Protein AF-A0A9Q1GBZ9-F1 (afdb_monomer)

Nearest 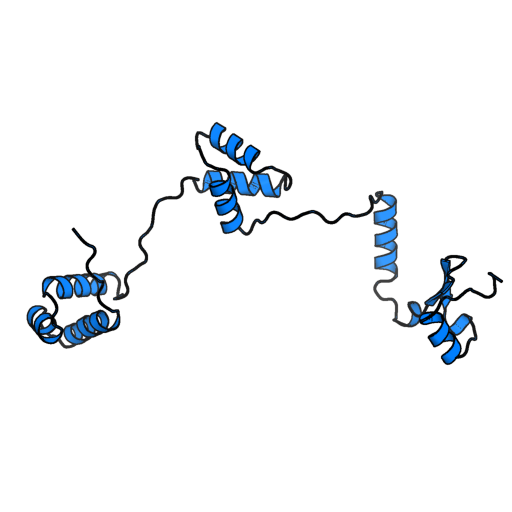PDB structures (foldseek):
  1mdm-assembly1_A  TM=8.521E-01  e=3.263E-05  Homo sapiens
  6pax-assembly1_A  TM=8.810E-01  e=7.385E-05  Homo sapiens
  1pdn-assembly1_C  TM=5.383E-01  e=3.175E-04  Drosophila melanogaster
  2lvs-assembly1_A  TM=3.995E-01  e=1.052E-02  Hyperthermus butylicus DSM 5456

Structure (mmCIF, N/CA/C/O backbone):
data_AF-A0A9Q1GBZ9-F1
#
_entry.id   AF-A0A9Q1GBZ9-F1
#
loop_
_atom_site.group_PDB
_atom_site.id
_atom_site.type_symbol
_atom_site.label_atom_id
_atom_site.label_alt_id
_atom_site.label_comp_id
_atom_site.label_asym_id
_atom_site.label_entity_id
_atom_site.label_seq_id
_atom_site.pdbx_PDB_ins_code
_atom_site.Cartn_x
_atom_site.Cartn_y
_atom_site.Cartn_z
_atom_site.occupancy
_atom_site.B_iso_or_equiv
_atom_site.auth_seq_id
_atom_site.auth_comp_id
_atom_site.auth_asym_id
_atom_site.auth_atom_id
_atom_site.pdbx_PDB_model_num
ATOM 1 N N . MET A 1 1 ? -7.073 9.232 38.156 1.00 48.62 1 MET A N 1
ATOM 2 C CA . MET A 1 1 ? -7.494 7.823 38.336 1.00 48.62 1 MET A CA 1
ATOM 3 C C . MET A 1 1 ? -6.568 6.919 37.535 1.00 48.62 1 MET A C 1
ATOM 5 O O . MET A 1 1 ? -6.477 7.090 36.325 1.00 48.62 1 MET A O 1
ATOM 9 N N . GLY A 1 2 ? -5.829 6.027 38.201 1.00 54.41 2 GLY A N 1
ATOM 10 C CA . GLY A 1 2 ? -4.914 5.088 37.541 1.00 54.41 2 GLY A CA 1
ATOM 11 C C . GLY A 1 2 ? -5.664 3.994 36.777 1.00 54.41 2 GLY A C 1
ATOM 12 O O . GLY A 1 2 ? -6.781 3.631 37.142 1.00 54.41 2 GLY A O 1
ATOM 13 N N . LYS A 1 3 ? -5.062 3.475 35.702 1.00 58.75 3 LYS A N 1
ATOM 14 C CA . LYS A 1 3 ? -5.609 2.330 34.960 1.00 58.75 3 LYS A CA 1
ATOM 15 C C . LYS A 1 3 ? -5.578 1.100 35.871 1.00 58.75 3 LYS A C 1
ATOM 17 O O . LYS A 1 3 ? -4.500 0.672 36.270 1.00 58.75 3 LYS A O 1
ATOM 22 N N . THR A 1 4 ? -6.736 0.532 36.194 1.00 74.12 4 THR A N 1
ATOM 23 C CA . THR A 1 4 ? -6.802 -0.774 36.857 1.00 74.12 4 THR A CA 1
ATOM 24 C C . THR A 1 4 ? -6.460 -1.876 35.858 1.00 74.12 4 THR A C 1
ATOM 26 O O . THR A 1 4 ? -6.801 -1.789 34.675 1.00 74.12 4 THR A O 1
ATOM 29 N N . LYS A 1 5 ? -5.753 -2.907 36.330 1.00 83.44 5 LYS A N 1
ATOM 30 C CA . LYS A 1 5 ? -5.414 -4.089 35.532 1.00 83.44 5 LYS A CA 1
ATOM 31 C C . LYS A 1 5 ? -6.703 -4.745 35.026 1.00 83.44 5 LYS A C 1
ATOM 33 O O . LYS A 1 5 ? -7.639 -4.944 35.796 1.00 83.44 5 LYS A O 1
ATOM 38 N N . GLU A 1 6 ? -6.758 -5.054 33.732 1.00 87.25 6 GLU A N 1
ATOM 39 C CA . GLU A 1 6 ? -7.895 -5.776 33.159 1.00 87.25 6 GLU A CA 1
ATOM 40 C C . GLU A 1 6 ? -7.915 -7.230 33.655 1.00 87.25 6 GLU A C 1
ATOM 42 O O . GLU A 1 6 ? -6.864 -7.848 33.839 1.00 87.25 6 GLU A O 1
ATOM 47 N N . LEU A 1 7 ? -9.115 -7.790 33.833 1.00 90.06 7 LEU A N 1
ATOM 48 C CA . LEU A 1 7 ? -9.277 -9.203 34.172 1.00 90.06 7 LEU A CA 1
ATOM 49 C C . LEU A 1 7 ? -8.805 -10.099 33.026 1.00 90.06 7 LEU A C 1
ATOM 51 O O . LEU A 1 7 ? -9.068 -9.827 31.844 1.00 90.06 7 LEU A O 1
ATOM 55 N N . SER A 1 8 ? -8.151 -11.206 33.385 1.00 91.38 8 SER A N 1
ATOM 56 C CA . SER A 1 8 ? -7.749 -12.218 32.412 1.00 91.38 8 SER A CA 1
ATOM 57 C C . SER A 1 8 ? -8.973 -12.785 31.687 1.00 91.38 8 SER A C 1
ATOM 59 O O . SER A 1 8 ? -10.119 -12.661 32.136 1.00 91.38 8 SER A O 1
ATOM 61 N N . LYS A 1 9 ? -8.747 -13.355 30.502 1.00 92.25 9 LYS A N 1
ATOM 62 C CA . LYS A 1 9 ? -9.819 -13.987 29.728 1.00 92.25 9 LYS A CA 1
ATOM 63 C C . LYS A 1 9 ? -10.427 -15.155 30.514 1.00 92.25 9 LYS A C 1
ATOM 65 O O . LYS A 1 9 ? -11.642 -15.206 30.653 1.00 92.25 9 LYS A O 1
ATOM 70 N N . ASP A 1 10 ? -9.587 -15.974 31.138 1.00 92.62 10 ASP A N 1
ATOM 71 C CA . ASP A 1 10 ? -10.009 -17.173 31.872 1.00 92.62 10 ASP A CA 1
ATOM 72 C C . ASP A 1 10 ? -10.938 -16.849 33.046 1.00 92.62 10 ASP A C 1
ATOM 74 O O . ASP A 1 10 ? -11.927 -17.541 33.271 1.00 92.62 10 ASP A O 1
ATOM 78 N N . ILE A 1 11 ? -10.668 -15.761 33.779 1.00 93.31 11 ILE A N 1
ATOM 79 C CA . ILE A 1 11 ? -11.548 -15.309 34.868 1.00 93.31 11 ILE A CA 1
ATOM 80 C C . ILE A 1 11 ? -12.913 -14.884 34.309 1.00 93.31 11 ILE A C 1
ATOM 82 O O . ILE A 1 11 ? -13.948 -15.196 34.896 1.00 93.31 11 ILE A O 1
ATOM 86 N N . ARG A 1 12 ? -12.938 -14.201 33.157 1.00 94.31 12 ARG A N 1
ATOM 87 C CA . ARG A 1 12 ? -14.188 -13.779 32.505 1.00 94.31 12 ARG A CA 1
ATOM 88 C C . ARG A 1 12 ? -14.991 -14.959 31.968 1.00 94.31 12 ARG A C 1
ATOM 90 O O . ARG A 1 12 ? -16.214 -14.937 32.081 1.00 94.31 12 ARG A O 1
ATOM 97 N N . ASP A 1 13 ? -14.321 -15.963 31.414 1.00 95.56 13 ASP A N 1
ATOM 98 C CA . ASP A 1 13 ? -14.960 -17.185 30.920 1.00 95.56 13 ASP A CA 1
ATOM 99 C C . ASP A 1 13 ? -15.566 -17.977 32.091 1.00 95.56 13 ASP A C 1
ATOM 101 O O . ASP A 1 13 ? -16.761 -18.273 32.069 1.00 95.56 13 ASP A O 1
ATOM 105 N N . LYS A 1 14 ? -14.823 -18.141 33.197 1.00 95.69 14 LYS A N 1
ATOM 106 C CA . LYS A 1 14 ? -15.341 -18.738 34.443 1.00 95.69 14 LYS A CA 1
ATOM 107 C C . LYS A 1 14 ? -16.576 -18.012 34.983 1.00 95.69 14 LYS A C 1
ATOM 109 O O . LYS A 1 14 ? -17.532 -18.661 35.393 1.00 95.69 14 LYS A O 1
ATOM 114 N N . MET A 1 15 ? -16.607 -16.675 34.961 1.00 96.12 15 MET A N 1
ATOM 115 C CA . MET A 1 15 ? -17.804 -15.916 35.363 1.00 96.12 15 MET A CA 1
ATOM 116 C C . MET A 1 15 ? -19.026 -16.246 34.505 1.00 96.12 15 MET A C 1
ATOM 118 O O . MET A 1 15 ? -20.141 -16.318 35.022 1.00 96.12 15 MET A O 1
ATOM 122 N N . VAL A 1 16 ? -18.828 -16.410 33.195 1.00 95.81 16 VAL A N 1
ATOM 123 C CA . VAL A 1 16 ? -19.907 -16.768 32.271 1.00 95.81 16 VAL A CA 1
ATOM 124 C C . VAL A 1 16 ? -20.382 -18.195 32.524 1.00 95.81 16 VAL A C 1
ATOM 126 O O . VAL A 1 16 ? -21.591 -18.418 32.550 1.00 95.81 16 VAL A O 1
ATOM 129 N N . ASP A 1 17 ? -19.478 -19.141 32.763 1.00 96.44 17 ASP A N 1
ATOM 130 C CA . ASP A 1 17 ? -19.844 -20.540 32.998 1.00 96.44 17 ASP A CA 1
ATOM 131 C C . ASP A 1 17 ? -20.569 -20.738 34.336 1.00 96.44 17 ASP A C 1
ATOM 133 O O . ASP A 1 17 ? -21.616 -21.383 34.372 1.00 96.44 17 ASP A O 1
ATOM 137 N N . LEU A 1 18 ? -20.120 -20.079 35.411 1.00 96.56 18 LEU A N 1
ATOM 138 C CA . LEU A 1 18 ? -20.840 -20.075 36.692 1.00 96.56 18 LEU A CA 1
ATOM 139 C C . LEU A 1 18 ? -22.225 -19.417 36.569 1.00 96.56 18 LEU A C 1
ATOM 141 O O . LEU A 1 18 ? -23.181 -19.843 37.217 1.00 96.56 18 LEU A O 1
ATOM 145 N N . HIS A 1 19 ? -22.367 -18.402 35.710 1.00 96.12 19 HIS A N 1
ATOM 146 C CA . HIS A 1 19 ? -23.674 -17.809 35.432 1.00 96.12 19 HIS A CA 1
ATOM 147 C C . HIS A 1 19 ? -24.594 -18.756 34.651 1.00 96.12 19 HIS A C 1
ATOM 149 O O . HIS A 1 19 ? -25.783 -18.825 34.961 1.00 96.12 19 HIS A O 1
ATOM 155 N N . LYS A 1 20 ? -24.068 -19.502 33.668 1.00 95.75 20 LYS A N 1
ATOM 156 C CA . LYS A 1 20 ? -24.828 -20.545 32.952 1.00 95.75 20 LYS A CA 1
ATOM 157 C C . LYS A 1 20 ? -25.277 -21.665 33.891 1.00 95.75 20 LYS A C 1
ATOM 159 O O . LYS A 1 20 ? -26.372 -22.180 33.715 1.00 95.75 20 LYS A O 1
ATOM 164 N N . ALA A 1 21 ? -24.478 -21.979 34.912 1.00 95.94 21 ALA A N 1
ATOM 165 C CA . ALA A 1 21 ? -24.836 -22.906 35.985 1.00 95.94 21 ALA A CA 1
ATOM 166 C C . ALA A 1 21 ? -25.896 -22.350 36.966 1.00 95.94 21 ALA A C 1
ATOM 168 O O . ALA A 1 21 ? -26.199 -22.987 37.970 1.00 95.94 21 ALA A O 1
ATOM 169 N N . GLY A 1 22 ? -26.454 -21.159 36.712 1.00 94.88 22 GLY A N 1
ATOM 170 C CA . GLY A 1 22 ? -27.544 -20.576 37.500 1.00 94.88 22 GLY A CA 1
ATOM 171 C C . GLY A 1 22 ? -27.102 -19.795 38.740 1.00 94.88 22 GLY A C 1
ATOM 172 O O . GLY A 1 22 ? -27.949 -19.350 39.513 1.00 94.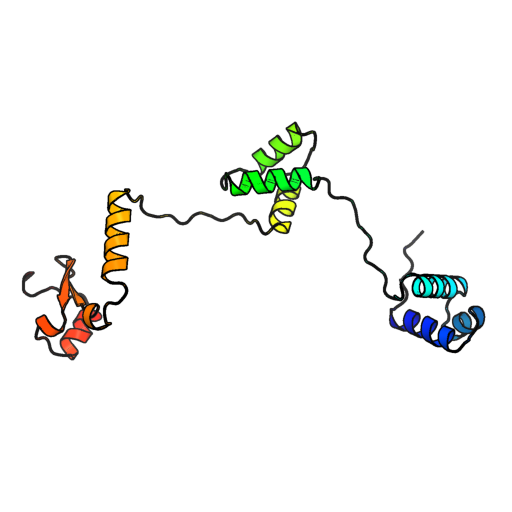88 22 GLY A O 1
ATOM 173 N N . MET A 1 23 ? -25.800 -19.575 38.951 1.00 94.94 23 MET A N 1
ATOM 174 C CA . MET A 1 23 ? -25.329 -18.849 40.134 1.00 94.94 23 MET A CA 1
ATOM 175 C C . MET A 1 23 ? -25.634 -17.346 40.054 1.00 94.94 23 MET A C 1
ATOM 177 O O . MET A 1 23 ? -25.511 -16.697 39.009 1.00 94.94 23 MET A O 1
ATOM 181 N N . GLY A 1 24 ? -25.989 -16.763 41.203 1.00 94.25 24 GLY A N 1
ATOM 182 C CA . GLY A 1 24 ? -26.219 -15.326 41.346 1.00 94.25 24 GLY A CA 1
ATOM 183 C C . GLY A 1 24 ? -24.924 -14.501 41.306 1.00 94.25 24 GLY A C 1
ATOM 184 O O . GLY A 1 24 ? -23.857 -14.955 41.719 1.00 94.25 24 GLY A O 1
ATOM 185 N N . TYR A 1 25 ? -25.011 -13.239 40.871 1.00 96.38 25 TYR A N 1
ATOM 186 C CA . TYR A 1 25 ? -23.834 -12.378 40.652 1.00 96.38 25 TYR A CA 1
ATOM 187 C C . TYR A 1 25 ? -22.970 -12.162 41.905 1.00 96.38 25 TYR A C 1
ATOM 189 O O . TYR A 1 25 ? -21.746 -12.103 41.809 1.00 96.38 25 TYR A O 1
ATOM 197 N N . ARG A 1 26 ? -23.594 -12.045 43.087 1.00 94.88 26 ARG A N 1
ATOM 198 C CA . ARG A 1 26 ? -22.879 -11.860 44.362 1.00 94.88 26 ARG A CA 1
ATOM 199 C C . ARG A 1 26 ? -22.098 -13.118 44.757 1.00 94.88 26 ARG A C 1
ATOM 201 O O . ARG A 1 26 ? -20.995 -12.992 45.278 1.00 94.88 26 ARG A O 1
ATOM 208 N N . THR A 1 27 ? -22.648 -14.299 44.484 1.00 95.38 27 THR A N 1
ATOM 209 C CA . THR A 1 27 ? -22.012 -15.594 44.761 1.00 95.38 27 THR A CA 1
ATOM 210 C C . THR A 1 27 ? -20.799 -15.802 43.861 1.00 95.38 27 THR A C 1
ATOM 212 O O . THR A 1 27 ? -19.712 -16.067 44.364 1.00 95.38 27 THR A O 1
ATOM 215 N N . ILE A 1 28 ? -20.954 -15.544 42.558 1.00 96.31 28 ILE A N 1
ATOM 216 C CA . ILE A 1 28 ? -19.859 -15.600 41.576 1.00 96.31 28 ILE A CA 1
ATOM 217 C C . ILE A 1 28 ? -18.735 -14.632 41.963 1.00 96.31 28 ILE A C 1
ATOM 219 O O . ILE A 1 28 ? -17.563 -15.001 41.957 1.00 96.31 28 ILE A O 1
ATOM 223 N N . GLY A 1 29 ? -19.092 -13.398 42.333 1.00 94.56 29 GLY A N 1
ATOM 224 C CA . GLY A 1 29 ? -18.124 -12.394 42.769 1.00 94.56 29 GLY A CA 1
ATOM 225 C C . GLY A 1 29 ? -17.330 -12.840 43.996 1.00 94.56 29 GLY A C 1
ATOM 226 O O . GLY A 1 29 ? -16.106 -12.780 43.981 1.00 94.56 29 GLY A O 1
ATOM 227 N N . LYS A 1 30 ? -18.000 -13.369 45.029 1.00 95.31 30 LYS A N 1
ATOM 228 C CA . LYS A 1 30 ? -17.324 -13.907 46.222 1.00 95.31 30 LYS A CA 1
ATOM 229 C C . LYS A 1 30 ? -16.382 -15.067 45.889 1.00 95.31 30 LYS A C 1
ATOM 231 O O . LYS A 1 30 ? -15.264 -15.077 46.386 1.00 95.31 30 LYS A O 1
ATOM 236 N N . GLN A 1 31 ? -16.812 -16.007 45.046 1.00 94.56 31 GLN A N 1
ATOM 237 C CA . GLN A 1 31 ? -16.013 -17.181 44.677 1.00 94.56 31 GLN A CA 1
ATOM 238 C C . GLN A 1 31 ? -14.750 -16.813 43.886 1.00 94.56 31 GLN A C 1
ATOM 240 O O . GLN A 1 31 ? -13.713 -17.445 44.057 1.00 94.56 31 GLN A O 1
ATOM 245 N N . LEU A 1 32 ? -14.834 -15.799 43.022 1.00 92.88 32 LEU A N 1
ATOM 246 C CA . LEU A 1 32 ? -13.722 -15.370 42.168 1.00 92.88 32 LEU A CA 1
ATOM 247 C C . LEU A 1 32 ? -12.920 -14.190 42.741 1.00 92.88 32 LEU A C 1
ATOM 249 O O . LEU A 1 32 ? -11.954 -13.769 42.114 1.00 92.88 32 LEU A O 1
ATOM 253 N N . GLY A 1 33 ? -13.304 -13.649 43.903 1.00 92.50 33 GLY A N 1
ATOM 254 C CA . GLY A 1 33 ? -12.664 -12.472 44.506 1.00 92.50 33 GLY A CA 1
ATOM 255 C C . GLY A 1 33 ? -12.967 -11.152 43.785 1.00 92.50 33 GLY A C 1
ATOM 256 O O . GLY A 1 33 ? -12.243 -10.173 43.944 1.00 92.50 33 GLY A O 1
ATOM 257 N N . GLU A 1 34 ? -14.039 -11.105 42.994 1.00 92.50 34 GLU A N 1
ATOM 258 C CA . GLU A 1 34 ? -14.369 -9.990 42.109 1.00 92.50 34 GLU A CA 1
ATOM 259 C C . GLU A 1 34 ? -15.629 -9.243 42.547 1.00 92.50 34 GLU A C 1
ATOM 261 O O . GLU A 1 34 ? -16.580 -9.795 43.107 1.00 92.50 34 GLU A O 1
ATOM 266 N N . LYS A 1 35 ? -15.680 -7.943 42.249 1.00 93.12 35 LYS A N 1
ATOM 267 C CA . LYS A 1 35 ? -16.847 -7.117 42.585 1.00 93.12 35 LYS A CA 1
ATOM 268 C C . LYS A 1 35 ? -18.069 -7.585 41.788 1.00 93.12 35 LYS A C 1
ATOM 270 O O . LYS A 1 35 ? -18.003 -7.754 40.570 1.00 93.12 35 LYS A O 1
ATOM 275 N N . ALA A 1 36 ? -19.225 -7.696 42.447 1.00 94.31 36 ALA A N 1
ATOM 276 C CA . ALA A 1 36 ? -20.479 -8.112 41.803 1.00 94.31 36 ALA A CA 1
ATOM 277 C C . ALA A 1 36 ? -20.882 -7.205 40.617 1.00 94.31 36 ALA A C 1
ATOM 279 O O . ALA A 1 36 ? -21.490 -7.668 39.652 1.00 94.31 36 ALA A O 1
ATOM 280 N N . THR A 1 37 ? -20.501 -5.923 40.650 1.00 94.31 37 THR A N 1
ATOM 281 C CA . THR A 1 37 ? -20.698 -4.973 39.542 1.00 94.31 37 THR A CA 1
ATOM 282 C C . THR A 1 37 ? -19.889 -5.350 38.300 1.00 94.31 37 THR A C 1
ATOM 284 O O . THR A 1 37 ? -20.409 -5.260 37.186 1.00 94.31 37 THR A O 1
ATOM 287 N N . THR A 1 38 ? -18.652 -5.823 38.480 1.00 92.94 38 THR A N 1
ATOM 288 C CA . THR A 1 38 ? -17.776 -6.314 37.407 1.00 92.94 38 THR A CA 1
ATOM 289 C C . THR A 1 38 ? -18.349 -7.579 36.777 1.00 92.94 38 THR A C 1
ATOM 291 O O . THR A 1 38 ? -18.496 -7.637 35.555 1.00 92.94 38 THR A O 1
ATOM 294 N N . VAL A 1 39 ? -18.774 -8.543 37.605 1.00 94.94 39 VAL A N 1
ATOM 295 C CA . VAL A 1 39 ? -19.467 -9.766 37.159 1.00 94.94 39 VAL A CA 1
ATOM 296 C C . VAL A 1 39 ? -20.696 -9.403 36.320 1.00 94.94 39 VAL A C 1
ATOM 298 O O . VAL A 1 39 ? -20.847 -9.858 35.186 1.00 94.94 39 VAL A O 1
ATOM 301 N N . GLY A 1 40 ? -21.537 -8.495 36.824 1.00 95.50 40 GLY A N 1
ATOM 302 C CA . GLY A 1 40 ? -22.720 -8.024 36.106 1.00 95.50 40 GLY A CA 1
ATOM 303 C C . GLY A 1 40 ? -22.398 -7.298 34.794 1.00 95.50 40 GLY A C 1
ATOM 304 O O . GLY A 1 40 ? -23.152 -7.412 33.828 1.00 95.50 40 GLY A O 1
ATOM 305 N N . ALA A 1 41 ? -21.294 -6.548 34.714 1.00 94.12 41 ALA A N 1
ATOM 306 C CA . ALA A 1 41 ? -20.854 -5.901 33.475 1.00 94.12 41 ALA A CA 1
ATOM 307 C C . ALA A 1 41 ? -20.395 -6.921 32.420 1.00 94.12 41 ALA A C 1
ATOM 309 O O . ALA A 1 41 ? -20.790 -6.816 31.256 1.00 94.12 41 ALA A O 1
ATOM 310 N N . ILE A 1 42 ? -19.625 -7.933 32.829 1.00 94.50 42 ILE A N 1
ATOM 311 C CA . ILE A 1 42 ? -19.150 -9.008 31.948 1.00 94.50 42 ILE A CA 1
ATOM 312 C C . ILE A 1 42 ? -20.324 -9.831 31.423 1.00 94.50 42 ILE A C 1
ATOM 314 O O . ILE A 1 42 ? -20.428 -10.036 30.215 1.00 94.50 42 ILE A O 1
ATOM 318 N N . ILE A 1 43 ? -21.254 -10.228 32.294 1.00 95.19 43 ILE A N 1
ATOM 319 C CA . ILE A 1 43 ? -22.431 -11.009 31.899 1.00 95.19 43 ILE A CA 1
ATOM 320 C C . ILE A 1 43 ? -23.322 -10.217 30.938 1.00 95.19 43 ILE A C 1
ATOM 322 O O . ILE A 1 43 ? -23.754 -10.763 29.926 1.00 95.19 43 ILE A O 1
ATOM 326 N N . ARG A 1 44 ? -23.575 -8.922 31.187 1.00 95.38 44 ARG A N 1
ATOM 327 C CA . ARG A 1 44 ? -24.343 -8.074 30.252 1.00 95.38 44 ARG A CA 1
ATOM 328 C C . ARG A 1 44 ? -23.668 -7.974 28.886 1.00 95.38 44 ARG A C 1
ATOM 330 O O . ARG A 1 44 ? -24.336 -8.101 27.861 1.00 95.38 44 ARG A O 1
ATOM 337 N N . LYS A 1 45 ? -22.346 -7.786 28.864 1.00 93.56 45 LYS A N 1
ATOM 338 C CA . LYS A 1 45 ? -21.558 -7.770 27.627 1.00 93.56 45 LYS A CA 1
ATOM 339 C C . LYS A 1 45 ? -21.653 -9.108 26.891 1.00 93.56 45 LYS A C 1
ATOM 341 O O . LYS A 1 45 ? -21.908 -9.109 25.691 1.00 93.56 45 LYS A O 1
ATOM 346 N N . TRP A 1 46 ? -21.509 -10.228 27.598 1.00 95.00 46 TRP A N 1
ATOM 347 C CA . TRP A 1 46 ? -21.643 -11.563 27.021 1.00 95.00 46 TRP A CA 1
ATOM 348 C C . TRP A 1 46 ? -23.059 -11.819 26.491 1.00 95.00 46 TRP A C 1
ATOM 350 O O . TRP A 1 46 ? -23.207 -12.297 25.373 1.00 95.00 46 TRP A O 1
ATOM 360 N N . LYS A 1 47 ? -24.114 -11.423 27.213 1.00 94.44 47 LYS A N 1
ATOM 361 C CA . LYS A 1 47 ? -25.499 -11.545 26.727 1.00 94.44 47 LYS A CA 1
ATOM 362 C C . LYS A 1 47 ? -25.710 -10.793 25.407 1.00 94.44 47 LYS A C 1
ATOM 364 O O . LYS A 1 47 ? -26.364 -11.338 24.523 1.00 94.44 47 LYS A O 1
ATOM 369 N N . LYS A 1 48 ? -25.116 -9.600 25.264 1.00 94.56 48 LYS A N 1
ATOM 370 C CA . LYS A 1 48 ? -25.235 -8.742 24.073 1.00 94.56 48 LYS A CA 1
ATOM 371 C C . LYS A 1 48 ? -24.363 -9.182 22.890 1.00 94.56 48 LYS A C 1
ATOM 373 O O . LYS A 1 48 ? -24.852 -9.236 21.772 1.00 94.56 48 LYS A O 1
ATOM 378 N N . PHE A 1 49 ? -23.080 -9.458 23.121 1.00 90.12 49 PHE A N 1
ATOM 379 C CA . PHE A 1 49 ? -22.081 -9.674 22.060 1.00 90.12 49 PHE A CA 1
ATOM 380 C C . PHE A 1 49 ? -21.570 -11.118 21.972 1.00 90.12 49 PHE A C 1
ATOM 382 O O . PHE A 1 49 ? -20.667 -11.399 21.187 1.00 90.12 49 PHE A O 1
ATOM 389 N N . LYS A 1 50 ? -22.067 -12.016 22.835 1.00 91.50 50 LYS A N 1
ATOM 390 C CA . LYS A 1 50 ? -21.648 -13.428 22.955 1.00 91.50 50 LYS A CA 1
ATOM 391 C C . LYS A 1 50 ? -20.136 -13.625 23.114 1.00 91.50 50 LYS A C 1
ATOM 393 O O . LYS A 1 50 ? -19.613 -14.698 22.856 1.00 91.50 50 LYS A O 1
ATOM 398 N N . THR A 1 51 ? -19.443 -12.593 23.595 1.00 91.31 51 THR A N 1
ATOM 399 C CA . THR A 1 51 ? -17.982 -12.538 23.665 1.00 91.31 51 THR A CA 1
ATOM 400 C C . THR A 1 51 ? -17.535 -12.027 25.030 1.00 91.31 51 THR A C 1
ATOM 402 O O . THR A 1 51 ? -17.999 -10.988 25.506 1.00 91.31 51 THR A O 1
ATOM 405 N N . THR A 1 52 ? -16.595 -12.735 25.649 1.00 89.44 52 THR A N 1
ATOM 406 C CA . THR A 1 52 ? -15.940 -12.349 26.910 1.00 89.44 52 THR A CA 1
ATOM 407 C C . THR A 1 52 ? -14.694 -11.498 26.674 1.00 89.44 52 THR A C 1
ATOM 409 O O . THR A 1 52 ? -14.399 -10.596 27.466 1.00 89.44 52 THR A O 1
ATOM 412 N N . VAL A 1 53 ? -14.011 -11.705 25.543 1.00 89.19 53 VAL A N 1
ATOM 413 C CA . VAL A 1 53 ? -12.803 -10.984 25.109 1.00 89.19 53 VAL A CA 1
ATOM 414 C C . VAL A 1 53 ? -13.065 -9.483 24.957 1.00 89.19 53 VAL A C 1
ATOM 416 O O . VAL A 1 53 ? -14.149 -9.050 24.561 1.00 89.19 53 VAL A O 1
ATOM 419 N N . ASN A 1 54 ? -12.088 -8.651 25.326 1.00 85.25 54 ASN A N 1
ATOM 420 C CA . ASN A 1 54 ? -12.180 -7.207 25.115 1.00 85.25 54 ASN A CA 1
ATOM 421 C C . ASN A 1 54 ? -11.927 -6.906 23.645 1.00 85.25 54 ASN A C 1
ATOM 423 O O . ASN A 1 54 ? -10.915 -7.330 23.098 1.00 85.25 54 ASN A O 1
ATOM 427 N N . LEU A 1 55 ? -12.862 -6.193 23.017 1.00 81.94 55 LEU A N 1
ATOM 428 C CA . LEU A 1 55 ? -12.653 -5.730 21.657 1.00 81.94 55 LEU A CA 1
ATOM 429 C C . LEU A 1 55 ? -11.555 -4.663 21.667 1.00 81.94 55 LEU A C 1
ATOM 431 O O . LEU A 1 55 ? -11.470 -3.884 22.629 1.00 81.94 55 LEU A O 1
ATOM 435 N N . PRO A 1 56 ? -10.731 -4.605 20.609 1.00 83.44 56 PRO A N 1
ATOM 436 C CA . PRO A 1 56 ? -9.816 -3.496 20.438 1.00 83.44 56 PRO A CA 1
ATOM 437 C C . PRO A 1 56 ? -10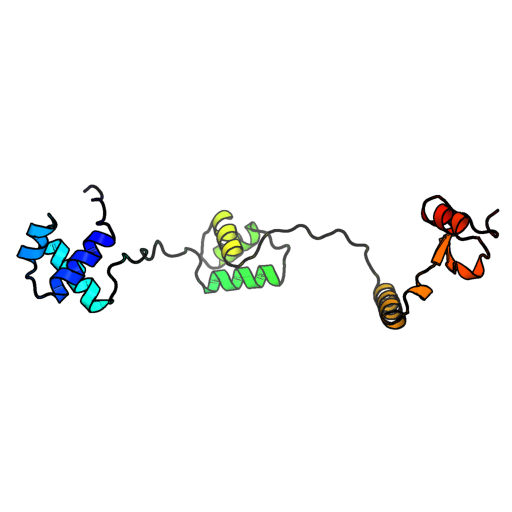.617 -2.195 20.448 1.00 83.44 56 PRO A C 1
ATOM 439 O O . PRO A 1 56 ? -11.721 -2.103 19.907 1.00 83.44 56 PRO A O 1
ATOM 442 N N . ARG A 1 57 ? -10.065 -1.176 21.102 1.00 87.00 57 ARG A N 1
ATOM 443 C CA . ARG A 1 57 ? -10.667 0.156 21.074 1.00 87.00 57 ARG A CA 1
ATOM 444 C C . ARG A 1 57 ? -10.586 0.682 19.643 1.00 87.00 57 ARG A C 1
ATOM 446 O O . ARG A 1 57 ? -9.576 0.462 18.981 1.00 87.00 57 ARG A O 1
ATOM 453 N N . SER A 1 58 ? -11.592 1.439 19.207 1.00 84.81 58 SER A N 1
ATOM 454 C CA . SER A 1 58 ? -11.649 2.012 17.851 1.00 84.81 58 SER A CA 1
ATOM 455 C C 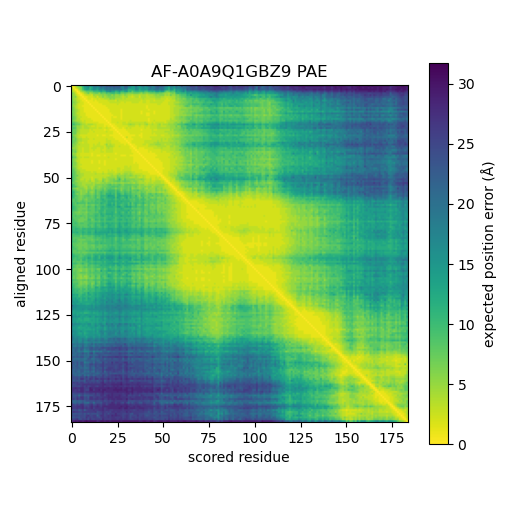. SER A 1 58 ? -10.437 2.884 17.494 1.00 84.81 58 SER A C 1
ATOM 457 O O . SER A 1 58 ? -10.169 3.121 16.321 1.00 84.81 58 SER A O 1
ATOM 459 N N . GLY A 1 59 ? -9.686 3.335 18.502 1.00 88.69 59 GLY A N 1
ATOM 460 C CA . GLY A 1 59 ? -8.525 4.194 18.330 1.00 88.69 59 GLY A CA 1
ATOM 461 C C . GLY A 1 59 ? -8.907 5.599 17.853 1.00 88.69 59 GLY A C 1
ATOM 462 O O . GLY A 1 59 ? -10.086 5.910 17.673 1.00 88.69 59 GLY A O 1
ATOM 463 N N . PRO A 1 60 ? -7.915 6.486 17.688 1.00 88.31 60 PRO A N 1
ATOM 464 C CA . PRO A 1 60 ? -8.142 7.810 17.127 1.00 88.31 60 PRO A CA 1
ATOM 465 C C . PRO A 1 60 ? -8.543 7.735 15.645 1.00 88.31 60 PRO A C 1
ATOM 467 O O . PRO A 1 60 ? -7.992 6.912 14.906 1.00 88.31 60 PRO A O 1
ATOM 470 N N . PRO A 1 61 ? -9.433 8.625 15.172 1.00 87.69 61 PRO A N 1
ATOM 471 C CA . PRO A 1 61 ? -9.751 8.711 13.754 1.00 87.69 61 PRO A CA 1
ATOM 472 C C . PRO A 1 61 ? -8.514 9.106 12.933 1.00 87.69 61 PRO A C 1
ATOM 474 O O . PRO A 1 61 ? -7.649 9.870 13.371 1.00 87.69 61 PRO A O 1
ATOM 477 N N . CYS A 1 62 ? -8.428 8.591 11.706 1.00 89.38 62 CYS A N 1
ATOM 478 C CA . CYS A 1 62 ? -7.375 8.979 10.772 1.00 89.38 62 CYS A CA 1
ATOM 479 C C . CYS A 1 62 ? -7.556 10.438 10.327 1.00 89.38 62 CYS A C 1
ATOM 481 O O . CYS A 1 62 ? -8.651 10.833 9.945 1.00 89.38 62 CYS A O 1
ATOM 483 N N . LYS A 1 63 ? -6.464 11.217 10.286 1.00 91.81 63 LYS A N 1
ATOM 484 C CA . LYS A 1 63 ? -6.493 12.601 9.769 1.00 91.81 63 LYS A CA 1
ATOM 485 C C . LYS A 1 63 ? -6.842 12.696 8.280 1.00 91.81 63 LYS A C 1
ATOM 487 O O . LYS A 1 63 ? -7.410 13.689 7.851 1.00 91.81 63 LYS A O 1
ATOM 492 N N . ILE A 1 64 ? -6.445 11.701 7.489 1.00 94.06 64 ILE A N 1
ATOM 493 C CA . ILE A 1 64 ? -6.753 11.642 6.056 1.00 94.06 64 ILE A CA 1
ATOM 494 C C . ILE A 1 64 ? -8.071 10.888 5.903 1.00 94.06 64 ILE A C 1
ATOM 496 O O . ILE A 1 64 ? -8.179 9.749 6.362 1.00 94.06 64 ILE A O 1
ATOM 500 N N . SER A 1 65 ? -9.049 11.521 5.258 1.00 93.12 65 SER A N 1
ATOM 501 C CA . SER A 1 65 ? -10.336 10.899 4.951 1.00 93.12 65 SER A CA 1
ATOM 502 C C . SER A 1 65 ? -10.179 9.760 3.932 1.00 93.12 65 SER A C 1
ATOM 504 O O . SER A 1 65 ? -9.226 9.773 3.146 1.00 93.12 65 SER A O 1
ATOM 506 N N . PRO A 1 66 ? -11.119 8.799 3.866 1.00 94.12 66 PRO A N 1
ATOM 507 C CA . PRO A 1 66 ? -11.088 7.741 2.853 1.00 94.12 66 PRO A CA 1
ATOM 508 C C . PRO A 1 66 ? -10.982 8.292 1.422 1.00 94.12 66 PRO A C 1
ATOM 510 O O . PRO A 1 66 ? -10.175 7.812 0.631 1.00 94.12 66 PRO A O 1
ATOM 513 N N . ARG A 1 67 ? -11.708 9.377 1.118 1.00 94.00 67 ARG A N 1
ATOM 514 C CA . ARG A 1 67 ? -11.635 10.070 -0.179 1.00 94.00 67 ARG A CA 1
ATOM 515 C C . ARG A 1 67 ? -10.248 10.660 -0.443 1.00 94.00 67 ARG A C 1
ATOM 517 O O . ARG A 1 67 ? -9.715 10.490 -1.537 1.00 94.00 67 ARG A O 1
ATOM 524 N N . GLY A 1 68 ? -9.654 11.320 0.554 1.00 95.12 68 GLY A N 1
ATOM 525 C CA . GLY A 1 68 ? -8.300 11.866 0.450 1.00 95.12 68 GLY A CA 1
ATOM 526 C C . GLY A 1 68 ? -7.256 10.772 0.217 1.00 95.12 68 GLY A C 1
ATOM 527 O O . GLY A 1 68 ? -6.378 10.931 -0.627 1.00 95.12 68 GLY A O 1
ATOM 528 N N . ALA A 1 69 ? -7.388 9.629 0.895 1.00 95.81 69 ALA A N 1
ATOM 529 C CA . ALA A 1 69 ? -6.522 8.473 0.676 1.00 95.81 69 ALA A CA 1
ATOM 530 C C . ALA A 1 69 ? -6.652 7.931 -0.757 1.00 95.81 69 ALA A C 1
ATOM 532 O O . ALA A 1 69 ? -5.636 7.750 -1.425 1.00 95.81 69 ALA A O 1
ATOM 533 N N . SER A 1 70 ? -7.875 7.759 -1.268 1.00 95.94 70 SER A N 1
ATOM 534 C CA . SER A 1 70 ? -8.109 7.312 -2.648 1.00 95.94 70 SER A CA 1
ATOM 535 C C . SER A 1 70 ? -7.514 8.263 -3.688 1.00 95.94 70 SER A C 1
ATOM 537 O O . SER A 1 70 ? -6.902 7.805 -4.651 1.00 95.94 70 SER A O 1
ATOM 539 N N . MET A 1 71 ? -7.626 9.580 -3.482 1.00 95.38 71 MET A N 1
ATOM 540 C CA . MET A 1 71 ? -7.004 10.572 -4.368 1.00 95.38 71 MET A CA 1
ATOM 541 C C . MET A 1 71 ? -5.479 10.440 -4.407 1.00 95.38 71 MET A C 1
ATOM 543 O O . MET A 1 71 ? -4.894 10.447 -5.489 1.00 95.38 71 MET A O 1
ATOM 547 N N . ILE A 1 72 ? -4.843 10.279 -3.242 1.00 96.69 72 ILE A N 1
ATOM 548 C CA . ILE A 1 72 ? -3.391 10.075 -3.134 1.00 96.69 72 ILE A CA 1
ATOM 549 C C . ILE A 1 72 ? -2.971 8.801 -3.866 1.00 96.69 72 ILE A C 1
ATOM 551 O O . ILE A 1 72 ? -2.017 8.822 -4.638 1.00 96.69 72 ILE A O 1
ATOM 555 N N . ILE A 1 73 ? -3.679 7.692 -3.632 1.00 96.94 73 ILE A N 1
ATOM 556 C CA . ILE A 1 73 ? -3.359 6.393 -4.237 1.00 96.94 73 ILE A CA 1
ATOM 557 C C . ILE A 1 73 ? -3.482 6.470 -5.755 1.00 96.94 73 ILE A C 1
ATOM 559 O O . ILE A 1 73 ? -2.586 6.000 -6.451 1.00 96.94 73 ILE A O 1
ATOM 563 N N . ARG A 1 74 ? -4.554 7.089 -6.265 1.00 96.38 74 ARG A N 1
ATOM 564 C CA . ARG A 1 74 ? -4.748 7.292 -7.703 1.00 96.38 74 ARG A CA 1
ATOM 565 C C . ARG A 1 74 ? -3.592 8.092 -8.298 1.00 96.38 74 ARG A C 1
ATOM 567 O O . ARG A 1 74 ? -2.927 7.605 -9.201 1.00 96.38 74 ARG A O 1
ATOM 574 N N . LYS A 1 75 ? -3.258 9.243 -7.704 1.00 96.12 75 LYS A N 1
ATOM 575 C CA . LYS A 1 75 ? -2.154 10.089 -8.181 1.00 96.12 75 LYS A CA 1
ATOM 576 C C . LYS A 1 75 ? -0.808 9.361 -8.190 1.00 96.12 75 LYS A C 1
ATOM 578 O O . LYS A 1 75 ? -0.046 9.506 -9.135 1.00 96.12 75 LYS A O 1
ATOM 583 N N . VAL A 1 76 ? -0.513 8.564 -7.161 1.00 96.19 76 VAL A N 1
ATOM 584 C CA . VAL A 1 76 ? 0.739 7.790 -7.100 1.00 96.19 76 VAL A CA 1
ATOM 585 C C . VAL A 1 76 ? 0.768 6.663 -8.134 1.00 96.19 76 VAL A C 1
ATOM 587 O O . VAL A 1 76 ? 1.841 6.351 -8.639 1.00 96.19 76 VAL A O 1
ATOM 590 N N . ARG A 1 77 ? -0.374 6.055 -8.470 1.00 94.69 77 ARG A N 1
ATOM 591 C CA . ARG A 1 77 ? -0.447 5.044 -9.537 1.00 94.69 77 ARG A CA 1
ATOM 592 C C . ARG A 1 77 ? -0.252 5.664 -10.918 1.00 94.69 77 ARG A C 1
ATOM 594 O O . ARG A 1 77 ? 0.530 5.132 -11.694 1.00 94.69 77 ARG A O 1
ATOM 601 N N . ASP A 1 78 ? -0.894 6.800 -11.176 1.00 95.62 78 ASP A N 1
ATOM 602 C CA . ASP A 1 78 ? -0.797 7.506 -12.458 1.00 95.62 78 ASP A CA 1
ATOM 603 C C . ASP A 1 78 ? 0.595 8.134 -12.651 1.00 95.62 78 ASP A C 1
ATOM 605 O O . ASP A 1 78 ? 1.147 8.152 -13.748 1.00 95.62 78 ASP A O 1
ATOM 609 N N . GLN A 1 79 ? 1.186 8.648 -11.568 1.00 94.50 79 GLN A N 1
ATOM 610 C CA . GLN A 1 79 ? 2.480 9.331 -11.564 1.00 94.50 79 GLN A CA 1
ATOM 611 C C . GLN A 1 79 ? 3.367 8.792 -10.425 1.00 94.50 79 GLN A C 1
ATOM 613 O O . GLN A 1 79 ? 3.510 9.448 -9.384 1.00 94.50 79 GLN A O 1
ATOM 618 N N . PRO A 1 80 ? 4.035 7.633 -10.610 1.00 92.62 80 PRO A N 1
ATOM 619 C CA . PRO A 1 80 ? 4.846 6.982 -9.569 1.00 92.62 80 PRO A CA 1
ATOM 620 C C . PRO A 1 80 ? 6.023 7.811 -9.040 1.00 92.62 80 PRO A C 1
ATOM 622 O O . PRO A 1 80 ? 6.548 7.528 -7.963 1.00 92.62 80 PRO A O 1
ATOM 625 N N . ARG A 1 81 ? 6.442 8.846 -9.781 1.00 92.75 81 ARG A N 1
ATOM 626 C CA . ARG A 1 81 ? 7.509 9.782 -9.386 1.00 92.75 81 ARG A CA 1
ATOM 627 C C . ARG A 1 81 ? 7.025 10.948 -8.516 1.00 92.75 81 ARG A C 1
ATOM 629 O O . ARG A 1 81 ? 7.843 11.771 -8.116 1.00 92.75 81 ARG A O 1
ATOM 636 N N . THR A 1 82 ? 5.728 11.022 -8.213 1.00 94.62 82 THR A N 1
ATOM 637 C CA . THR A 1 82 ? 5.157 12.073 -7.360 1.00 94.62 82 THR A CA 1
ATOM 638 C C . THR A 1 82 ? 5.824 12.066 -5.985 1.00 94.62 82 THR A C 1
ATOM 640 O O . THR A 1 82 ? 5.905 11.026 -5.322 1.00 94.62 82 THR A O 1
ATOM 643 N N . THR A 1 83 ? 6.288 13.226 -5.514 1.00 95.12 83 THR A N 1
ATOM 644 C CA . THR A 1 83 ? 6.963 13.293 -4.219 1.00 95.12 83 THR A CA 1
ATOM 645 C C . THR A 1 83 ? 5.960 13.309 -3.070 1.00 95.12 83 THR A C 1
ATOM 647 O O . THR A 1 83 ? 4.806 13.724 -3.184 1.00 95.12 83 THR A O 1
ATOM 650 N N . ARG A 1 84 ? 6.423 12.918 -1.879 1.00 95.50 84 ARG A N 1
ATOM 651 C CA . ARG A 1 84 ? 5.613 13.038 -0.657 1.00 95.50 84 ARG A CA 1
ATOM 652 C C . ARG A 1 84 ? 5.240 14.490 -0.351 1.00 95.50 84 ARG A C 1
ATOM 654 O O . ARG A 1 84 ? 4.219 14.703 0.290 1.00 95.50 84 ARG A O 1
ATOM 661 N N . GLN A 1 85 ? 6.066 15.460 -0.754 1.00 96.75 85 GLN A N 1
ATOM 662 C CA . GLN A 1 85 ? 5.772 16.876 -0.540 1.00 96.75 85 GLN A CA 1
ATOM 663 C C . GLN A 1 85 ? 4.624 17.337 -1.438 1.00 96.75 85 GLN A C 1
ATOM 665 O O . GLN A 1 85 ? 3.742 18.043 -0.958 1.00 96.75 85 GLN A O 1
ATOM 670 N N . ASP A 1 86 ? 4.584 16.877 -2.686 1.00 96.56 86 ASP A N 1
ATOM 671 C CA . ASP A 1 86 ? 3.493 17.197 -3.612 1.00 96.56 86 ASP A CA 1
ATOM 672 C C . ASP A 1 86 ? 2.155 16.698 -3.065 1.00 96.56 86 ASP A C 1
ATOM 674 O O . ASP A 1 86 ? 1.189 17.451 -3.009 1.00 96.56 86 ASP A O 1
ATOM 678 N N . LEU A 1 87 ? 2.131 15.475 -2.526 1.00 96.75 87 LEU A N 1
ATOM 679 C CA . LEU A 1 87 ? 0.940 14.907 -1.886 1.00 96.75 87 LEU A CA 1
ATOM 680 C C . LEU A 1 87 ? 0.501 15.689 -0.638 1.00 96.75 87 LEU A C 1
ATOM 682 O O . LEU A 1 87 ? -0.694 15.818 -0.373 1.00 96.75 87 LEU A O 1
ATOM 686 N N . VAL A 1 88 ? 1.453 16.216 0.142 1.00 97.50 88 VAL A N 1
ATOM 687 C CA . VAL A 1 88 ? 1.141 17.114 1.266 1.00 97.50 88 VAL A CA 1
ATOM 688 C C . VAL A 1 88 ? 0.511 18.407 0.749 1.00 97.50 88 VAL A C 1
ATOM 690 O O . VAL A 1 88 ? -0.483 18.860 1.311 1.00 97.50 88 VAL A O 1
ATOM 693 N N . ASN A 1 89 ? 1.059 18.985 -0.320 1.00 97.00 89 ASN A N 1
ATOM 694 C CA . ASN A 1 89 ? 0.550 20.217 -0.914 1.00 97.00 89 ASN A CA 1
ATOM 695 C C . ASN A 1 89 ? -0.860 20.022 -1.496 1.00 97.00 89 ASN A C 1
ATOM 697 O O . ASN A 1 89 ? -1.722 20.870 -1.278 1.00 97.00 89 ASN A O 1
ATOM 701 N N . ASP A 1 90 ? -1.124 18.894 -2.160 1.00 95.12 90 ASP A N 1
ATOM 702 C CA . ASP A 1 90 ? -2.449 18.549 -2.687 1.00 95.12 90 ASP A CA 1
ATOM 703 C C . ASP A 1 90 ? -3.494 18.444 -1.573 1.00 95.12 90 ASP A C 1
ATOM 705 O O . ASP A 1 90 ? -4.581 19.014 -1.669 1.00 95.12 90 ASP A O 1
ATOM 709 N N . LEU A 1 91 ? -3.159 17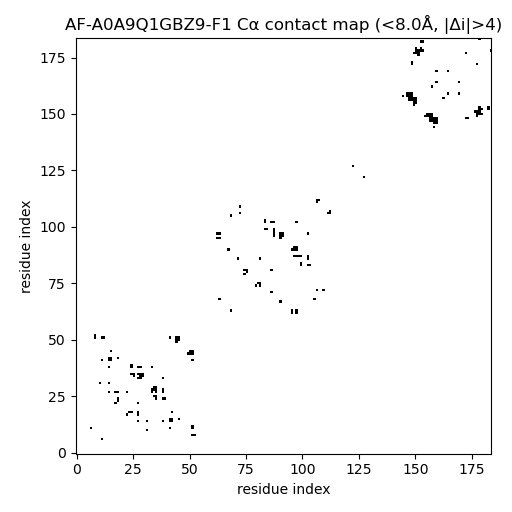.754 -0.478 1.00 95.88 91 LEU A N 1
ATOM 710 C CA . LEU A 1 91 ? -4.054 17.660 0.673 1.00 95.88 91 LEU A CA 1
ATOM 711 C C . LEU A 1 91 ? -4.253 19.010 1.356 1.00 95.88 91 LEU A C 1
ATOM 713 O O . LEU A 1 91 ? -5.371 19.317 1.763 1.00 95.88 91 LEU A O 1
ATOM 717 N N . LYS A 1 92 ? -3.202 19.833 1.442 1.00 96.00 92 LYS A N 1
ATOM 718 C CA . LYS A 1 92 ? -3.294 21.187 1.994 1.00 96.00 92 LYS A CA 1
ATOM 719 C C . LYS A 1 92 ? -4.246 22.053 1.166 1.00 96.00 92 LYS A C 1
ATOM 721 O O . LYS A 1 92 ? -5.058 22.763 1.749 1.00 96.00 92 LYS A O 1
ATOM 726 N N . ARG A 1 93 ? -4.213 21.945 -0.170 1.00 94.62 93 ARG A N 1
ATOM 727 C CA . ARG A 1 93 ? -5.180 22.599 -1.077 1.00 94.62 93 ARG A CA 1
ATOM 728 C C . ARG A 1 93 ? -6.611 22.108 -0.850 1.00 94.62 93 ARG A C 1
ATOM 730 O O . ARG A 1 93 ? -7.540 22.897 -0.929 1.00 94.62 93 ARG A O 1
ATOM 737 N N . ALA A 1 94 ? -6.783 20.834 -0.505 1.00 91.88 94 ALA A N 1
ATOM 738 C CA . ALA A 1 94 ? -8.069 20.255 -0.114 1.00 91.88 94 ALA A CA 1
ATOM 739 C C . ALA A 1 94 ? -8.469 20.544 1.355 1.00 91.88 94 ALA A C 1
ATOM 741 O O . ALA A 1 94 ? -9.384 19.910 1.876 1.00 91.88 94 ALA A O 1
ATOM 742 N N . GLY A 1 95 ? -7.769 21.449 2.053 1.00 94.00 95 GLY A N 1
ATOM 743 C CA . GLY A 1 95 ? -8.067 21.841 3.437 1.00 94.00 95 GLY A CA 1
ATOM 744 C C . GLY A 1 95 ? -7.558 20.876 4.515 1.00 94.00 95 GLY A C 1
ATOM 745 O O . GLY A 1 95 ? -7.879 21.032 5.689 1.00 94.00 95 GLY A O 1
ATOM 746 N N . THR A 1 96 ? -6.758 19.870 4.152 1.00 94.50 96 THR A N 1
ATOM 747 C CA . THR A 1 96 ? -6.235 18.856 5.079 1.00 94.50 96 THR A CA 1
ATOM 748 C C . THR A 1 96 ? -4.729 19.021 5.293 1.00 94.50 96 THR A C 1
ATOM 750 O O . THR A 1 96 ? -3.913 18.648 4.452 1.00 94.50 96 THR A O 1
ATOM 753 N N . THR A 1 97 ? -4.329 19.521 6.463 1.00 96.06 97 THR A N 1
ATOM 754 C CA . THR A 1 97 ? -2.908 19.688 6.813 1.00 96.06 97 THR A CA 1
ATOM 755 C C . THR A 1 97 ? -2.332 18.415 7.435 1.00 96.06 97 THR A C 1
ATOM 757 O O . THR A 1 97 ? -2.735 17.987 8.520 1.00 96.06 97 THR A O 1
ATOM 760 N N . VAL A 1 98 ? -1.343 17.810 6.771 1.00 96.25 98 VAL A N 1
ATOM 761 C CA . VAL A 1 98 ? -0.657 16.594 7.240 1.00 96.25 98 VAL A CA 1
ATOM 762 C C . VAL A 1 98 ? 0.854 16.670 7.052 1.00 96.25 98 VAL A C 1
ATOM 764 O O . VAL A 1 98 ? 1.363 17.440 6.245 1.00 96.25 98 VAL A O 1
ATOM 767 N N . SER A 1 99 ? 1.586 15.828 7.783 1.00 96.62 99 SER A N 1
ATOM 768 C CA . SER A 1 99 ? 3.031 15.679 7.617 1.00 96.62 99 SER A CA 1
ATOM 769 C C . SER A 1 99 ? 3.382 14.642 6.542 1.00 96.62 99 SER A C 1
ATOM 771 O O . SER A 1 99 ? 2.611 13.717 6.257 1.00 96.62 99 SER A O 1
ATOM 773 N N . LYS A 1 100 ? 4.614 14.714 6.015 1.00 96.38 100 LYS A N 1
ATOM 774 C CA . LYS A 1 100 ? 5.186 13.694 5.109 1.00 96.38 100 LYS A CA 1
ATOM 775 C C . LYS A 1 100 ? 5.122 12.278 5.700 1.00 96.38 100 LYS A C 1
ATOM 777 O O . LYS A 1 100 ? 4.978 11.291 4.969 1.00 96.38 100 LYS A O 1
ATOM 782 N N . LYS A 1 101 ? 5.219 12.151 7.031 1.00 95.94 101 LYS A N 1
ATOM 783 C CA . LYS A 1 101 ? 5.152 10.856 7.720 1.00 95.94 101 LYS A CA 1
ATOM 784 C C . LYS A 1 101 ? 3.746 10.260 7.674 1.00 95.94 101 LYS A C 1
ATOM 786 O O . LYS A 1 101 ? 3.620 9.057 7.448 1.00 95.94 101 LYS A O 1
ATOM 791 N N . THR A 1 102 ? 2.704 11.081 7.805 1.00 95.62 102 THR A N 1
ATOM 792 C CA . THR A 1 102 ? 1.304 10.645 7.670 1.00 95.62 102 THR A CA 1
ATOM 793 C C . THR A 1 102 ? 1.009 10.135 6.260 1.00 95.62 102 THR A C 1
ATOM 795 O O . THR A 1 102 ? 0.404 9.070 6.114 1.00 95.62 102 THR A O 1
ATOM 798 N N . ILE A 1 103 ? 1.508 10.827 5.228 1.00 96.75 103 ILE A N 1
ATOM 799 C CA . ILE A 1 103 ? 1.454 10.346 3.837 1.00 96.75 103 ILE A CA 1
ATOM 800 C C . ILE A 1 103 ? 2.144 8.985 3.716 1.00 96.75 103 ILE A C 1
ATOM 802 O O . ILE A 1 103 ? 1.548 8.025 3.239 1.00 96.75 103 ILE A O 1
ATOM 806 N N . SER A 1 104 ? 3.371 8.864 4.228 1.00 96.00 104 SER A N 1
ATOM 807 C CA . SER A 1 104 ? 4.148 7.618 4.147 1.00 96.00 104 SER A CA 1
ATOM 808 C C . SER A 1 104 ? 3.480 6.438 4.855 1.00 96.00 104 SER A C 1
ATOM 810 O O . SER A 1 104 ? 3.579 5.307 4.390 1.00 96.00 104 SER A O 1
ATOM 812 N N . ASN A 1 105 ? 2.819 6.679 5.989 1.00 95.12 105 ASN A N 1
ATOM 813 C CA . ASN A 1 105 ? 2.048 5.652 6.690 1.00 95.12 105 ASN A CA 1
ATOM 814 C C . ASN A 1 105 ? 0.805 5.247 5.894 1.00 95.12 105 ASN A C 1
ATOM 816 O O . ASN A 1 105 ? 0.425 4.083 5.892 1.00 95.12 105 ASN A O 1
ATOM 820 N N . THR A 1 106 ? 0.166 6.202 5.222 1.00 95.44 106 THR A N 1
ATOM 821 C CA . THR A 1 106 ? -1.014 5.939 4.392 1.00 95.44 106 THR A CA 1
ATOM 822 C C . THR A 1 106 ? -0.636 5.115 3.168 1.00 95.44 106 THR A C 1
ATOM 824 O O . THR A 1 106 ? -1.222 4.061 2.971 1.00 95.44 106 THR A O 1
ATOM 827 N N . LEU A 1 107 ? 0.417 5.493 2.439 1.00 96.06 107 LEU A N 1
ATOM 828 C CA . LEU A 1 107 ? 0.931 4.706 1.312 1.00 96.06 107 LEU A CA 1
ATOM 829 C C . LEU A 1 107 ? 1.286 3.269 1.722 1.00 96.06 107 LEU A C 1
ATOM 831 O O . LEU A 1 107 ? 0.836 2.325 1.079 1.00 96.06 107 LEU A O 1
ATOM 835 N N . ARG A 1 108 ? 1.993 3.092 2.848 1.00 95.38 108 ARG A N 1
ATOM 836 C CA . ARG A 1 108 ? 2.348 1.759 3.363 1.00 95.38 108 ARG A CA 1
ATOM 837 C C . ARG A 1 108 ? 1.139 0.900 3.725 1.00 95.38 108 ARG A C 1
ATOM 839 O O . ARG A 1 108 ? 1.144 -0.284 3.415 1.00 95.38 108 ARG A O 1
ATOM 846 N N . ARG A 1 109 ? 0.099 1.479 4.338 1.00 94.06 109 ARG A N 1
ATOM 847 C CA . ARG A 1 109 ? -1.160 0.760 4.623 1.00 94.06 109 ARG A CA 1
ATOM 848 C C . ARG A 1 109 ? -1.851 0.255 3.355 1.00 94.06 109 ARG A C 1
ATOM 850 O O . ARG A 1 109 ? -2.563 -0.734 3.420 1.00 94.06 109 ARG A O 1
ATOM 857 N N . HIS A 1 110 ? -1.615 0.913 2.222 1.00 94.88 110 HIS A N 1
ATOM 858 C CA . HIS A 1 110 ? -2.120 0.515 0.908 1.00 94.88 110 HIS A CA 1
ATOM 859 C C . HIS A 1 110 ? -1.100 -0.284 0.077 1.00 94.88 110 HIS A C 1
ATOM 861 O O . HIS A 1 110 ? -1.259 -0.398 -1.135 1.00 94.88 110 HIS A O 1
ATOM 867 N N . GLY A 1 111 ? -0.040 -0.814 0.697 1.00 95.50 111 GLY A N 1
ATOM 868 C CA . GLY A 1 111 ? 0.960 -1.650 0.024 1.00 95.50 111 GLY A CA 1
ATOM 869 C C . GLY A 1 111 ? 1.924 -0.894 -0.897 1.00 95.50 111 GLY A C 1
ATOM 870 O O . GLY A 1 111 ? 2.741 -1.514 -1.571 1.00 95.50 111 GLY A O 1
ATOM 871 N N . LEU A 1 112 ? 1.876 0.441 -0.923 1.00 94.69 112 LEU A N 1
ATOM 872 C CA . LEU A 1 112 ? 2.760 1.253 -1.752 1.00 94.69 112 LEU A CA 1
ATOM 873 C C . LEU A 1 112 ? 4.058 1.562 -1.003 1.00 94.69 112 LEU A C 1
ATOM 875 O O . LEU A 1 112 ? 4.063 2.178 0.070 1.00 94.69 112 LEU A O 1
ATOM 879 N N . LYS A 1 113 ? 5.176 1.162 -1.610 1.00 92.31 113 LYS A N 1
ATOM 880 C CA . LYS A 1 113 ? 6.535 1.448 -1.146 1.00 92.31 113 LYS A CA 1
ATOM 881 C C . LYS A 1 113 ? 7.297 2.235 -2.205 1.00 92.31 113 LYS A C 1
ATOM 883 O O . LYS A 1 113 ? 7.038 2.105 -3.396 1.00 92.31 113 LYS A O 1
ATOM 888 N N . SER A 1 114 ? 8.239 3.061 -1.763 1.00 89.88 114 SER A N 1
ATOM 889 C CA . SER A 1 114 ? 9.176 3.703 -2.681 1.00 89.88 114 SER A CA 1
ATOM 890 C C . SER A 1 114 ? 10.189 2.676 -3.174 1.00 89.88 114 SER A C 1
ATOM 892 O O . SER A 1 114 ? 10.800 1.988 -2.356 1.00 89.88 114 SER A O 1
ATOM 894 N N . CYS A 1 115 ? 10.379 2.616 -4.488 1.00 90.06 115 CYS A N 1
ATOM 895 C CA . CYS A 1 115 ? 11.377 1.787 -5.152 1.00 90.06 115 CYS A CA 1
ATOM 896 C C . CYS A 1 115 ? 12.134 2.625 -6.183 1.00 90.06 115 CYS A C 1
ATOM 898 O O . CYS A 1 115 ? 11.583 3.576 -6.739 1.00 90.06 115 CYS A O 1
ATOM 900 N N . SER A 1 116 ? 13.379 2.245 -6.451 1.00 89.75 116 SER A N 1
ATOM 901 C CA . SER A 1 116 ? 14.152 2.786 -7.567 1.00 89.75 116 SER A CA 1
ATOM 902 C C . SER A 1 116 ? 13.831 1.990 -8.829 1.00 89.75 116 SER A C 1
ATOM 904 O O . SER A 1 116 ? 13.839 0.759 -8.800 1.00 89.75 116 SER A O 1
ATOM 906 N N . ALA A 1 117 ? 13.539 2.678 -9.932 1.00 89.56 117 ALA A N 1
ATOM 907 C CA . ALA A 1 117 ? 13.381 2.023 -11.227 1.00 89.56 117 ALA A CA 1
ATOM 908 C C . ALA A 1 117 ? 14.726 1.425 -11.676 1.00 89.56 117 ALA A C 1
ATOM 910 O O . ALA A 1 117 ? 15.771 2.055 -11.489 1.00 89.56 117 ALA A O 1
ATOM 911 N N . ARG A 1 118 ? 14.708 0.223 -12.268 1.00 92.50 118 ARG A N 1
ATOM 912 C CA . ARG A 1 118 ? 15.915 -0.370 -12.863 1.00 92.50 118 ARG A CA 1
ATOM 913 C C . ARG A 1 118 ? 16.353 0.474 -14.062 1.00 92.50 118 ARG A C 1
ATOM 915 O O . ARG A 1 118 ? 15.511 0.938 -14.829 1.00 92.50 118 ARG A O 1
ATOM 922 N N . LYS A 1 119 ? 17.664 0.671 -14.217 1.00 92.62 119 LYS A N 1
ATOM 923 C CA . LYS A 1 119 ? 18.229 1.275 -15.429 1.00 92.62 119 LYS A CA 1
ATOM 924 C C . LYS A 1 119 ? 18.076 0.264 -16.563 1.00 92.62 119 LYS A C 1
ATOM 926 O O . LYS A 1 119 ? 18.498 -0.877 -16.411 1.00 92.62 119 LYS A O 1
ATOM 931 N N . VAL A 1 120 ? 17.456 0.677 -17.660 1.00 89.94 120 VAL A N 1
ATOM 932 C CA . VAL A 1 120 ? 17.261 -0.153 -18.853 1.00 89.94 120 VAL A CA 1
ATOM 933 C C . VAL A 1 120 ? 17.698 0.636 -20.089 1.00 89.94 120 VAL A C 1
ATOM 935 O O . VAL A 1 120 ? 17.543 1.863 -20.084 1.00 89.94 120 VAL A O 1
ATOM 938 N N . PRO A 1 121 ? 18.245 -0.019 -21.129 1.00 92.44 121 PRO A N 1
ATOM 939 C CA . PRO A 1 121 ? 18.542 0.641 -22.395 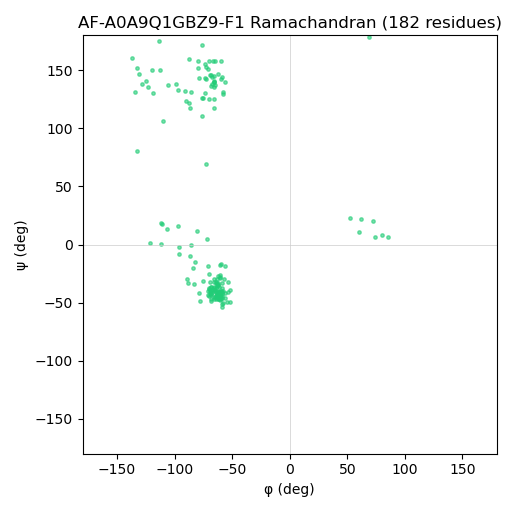1.00 92.44 121 PRO A CA 1
ATOM 940 C C . PRO A 1 121 ? 17.282 1.253 -23.009 1.00 92.44 121 PRO A C 1
ATOM 942 O O . PRO A 1 121 ? 16.194 0.678 -22.925 1.00 92.44 121 PRO A O 1
ATOM 945 N N . LEU A 1 122 ? 17.424 2.411 -23.654 1.00 93.12 122 LEU A N 1
ATOM 946 C CA . LEU A 1 122 ? 16.319 3.033 -24.374 1.00 93.12 122 LEU A CA 1
ATOM 947 C C . LEU A 1 122 ? 16.098 2.295 -25.700 1.00 93.12 122 LEU A C 1
ATOM 949 O O . LEU A 1 122 ? 16.921 2.378 -26.611 1.00 93.12 122 LEU A O 1
ATOM 953 N N . LEU A 1 123 ? 14.984 1.574 -25.816 1.00 94.25 123 LEU A N 1
ATOM 954 C CA . LEU A 1 123 ? 14.621 0.870 -27.043 1.00 94.25 123 LEU A CA 1
ATOM 955 C C . LEU A 1 123 ? 13.760 1.760 -27.938 1.00 94.25 123 LEU A C 1
ATOM 957 O O . LEU A 1 123 ? 12.769 2.338 -27.493 1.00 94.25 123 LEU A O 1
ATOM 961 N N . LYS A 1 124 ? 14.117 1.832 -29.223 1.00 96.38 124 LYS A N 1
ATOM 962 C CA . LYS A 1 124 ? 13.240 2.393 -30.256 1.00 96.38 124 LYS A CA 1
ATOM 963 C C . LYS A 1 124 ? 12.106 1.401 -30.558 1.00 96.38 124 LYS A C 1
ATOM 965 O O . LYS A 1 124 ? 12.325 0.196 -30.410 1.00 96.38 124 LYS A O 1
ATOM 970 N N . PRO A 1 125 ? 10.941 1.854 -31.057 1.00 97.31 125 PRO A N 1
ATOM 971 C CA . PRO A 1 125 ? 9.840 0.960 -31.431 1.00 97.31 125 PRO A CA 1
ATOM 972 C C . PRO A 1 125 ? 10.260 -0.178 -32.376 1.00 97.31 125 PRO A C 1
ATOM 974 O O . PRO A 1 125 ? 9.865 -1.320 -32.167 1.00 97.31 125 PRO A O 1
ATOM 977 N N . ALA A 1 126 ? 11.147 0.104 -33.339 1.00 96.94 126 ALA A N 1
ATOM 978 C CA . ALA A 1 126 ? 11.701 -0.907 -34.243 1.00 96.94 126 ALA A CA 1
ATOM 979 C C . ALA A 1 126 ? 12.464 -2.021 -33.501 1.00 96.94 126 ALA A C 1
ATOM 981 O O . ALA A 1 126 ? 12.296 -3.195 -33.812 1.00 96.94 126 ALA A O 1
ATOM 982 N N . HIS A 1 127 ? 13.253 -1.673 -32.476 1.00 96.62 127 HIS A N 1
ATOM 983 C CA . HIS A 1 127 ? 13.981 -2.663 -31.674 1.00 96.62 127 HIS A CA 1
ATOM 984 C C . HIS A 1 127 ? 13.022 -3.520 -30.847 1.00 96.62 127 HIS A C 1
ATOM 986 O O . HIS A 1 127 ? 13.237 -4.718 -30.713 1.00 96.62 127 HIS A O 1
ATOM 992 N N . VAL A 1 128 ? 11.965 -2.916 -30.291 1.00 96.38 128 VAL A N 1
ATOM 993 C CA . VAL A 1 128 ? 10.941 -3.658 -29.540 1.00 96.38 128 VAL A CA 1
ATOM 994 C C . VAL A 1 128 ? 10.261 -4.677 -30.451 1.00 96.38 128 VAL A C 1
ATOM 996 O O . VAL A 1 128 ? 10.139 -5.837 -30.072 1.00 96.38 128 VAL A O 1
ATOM 999 N N . GLN A 1 129 ? 9.882 -4.270 -31.665 1.00 97.38 129 GLN A N 1
ATOM 1000 C CA . GLN A 1 129 ? 9.249 -5.164 -32.630 1.00 97.38 129 GLN A CA 1
ATOM 1001 C C . GLN A 1 129 ? 10.186 -6.289 -33.081 1.00 97.38 129 GLN A C 1
ATOM 1003 O O . GLN A 1 129 ? 9.762 -7.438 -33.108 1.00 97.38 129 GLN A O 1
ATOM 1008 N N . ALA A 1 130 ? 11.446 -5.983 -33.399 1.00 96.88 130 ALA A N 1
ATOM 1009 C CA . ALA A 1 130 ? 12.426 -6.991 -33.801 1.00 96.88 130 ALA A CA 1
ATOM 1010 C C . ALA A 1 130 ? 12.684 -8.014 -32.685 1.00 96.88 130 ALA A C 1
ATOM 1012 O O . ALA A 1 130 ? 12.664 -9.213 -32.935 1.00 96.88 130 ALA A O 1
ATOM 1013 N N . ARG A 1 131 ? 12.842 -7.548 -31.438 1.00 95.88 131 ARG A N 1
ATOM 1014 C CA . ARG A 1 131 ? 13.027 -8.4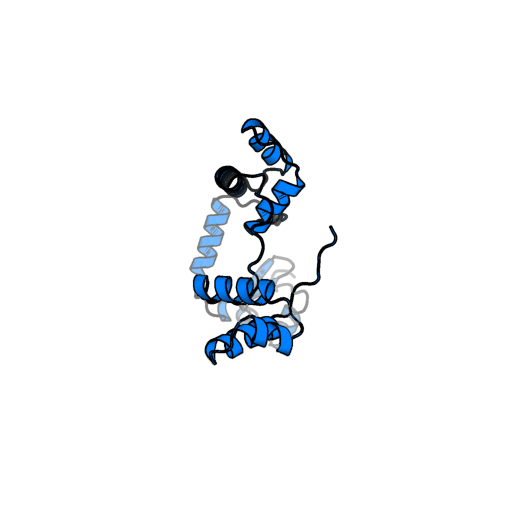28 -30.274 1.00 95.88 131 ARG A CA 1
ATOM 1015 C C . ARG A 1 131 ? 11.802 -9.291 -29.989 1.00 95.88 131 ARG A C 1
ATOM 1017 O O . ARG A 1 131 ? 11.965 -10.442 -29.615 1.00 95.88 131 ARG A O 1
ATOM 1024 N N . LEU A 1 132 ? 10.597 -8.740 -30.146 1.00 96.62 132 LEU A N 1
ATOM 1025 C CA . LEU A 1 132 ? 9.360 -9.497 -29.963 1.00 96.62 132 LEU A CA 1
ATOM 1026 C C . LEU A 1 132 ? 9.181 -10.555 -31.058 1.00 96.62 132 LEU A C 1
ATOM 1028 O O . LEU A 1 132 ? 8.787 -11.667 -30.742 1.00 96.62 132 LEU A O 1
ATOM 1032 N N . ARG A 1 133 ? 9.483 -10.216 -32.320 1.00 97.31 133 ARG A N 1
ATOM 1033 C CA . ARG A 1 133 ? 9.478 -11.183 -33.428 1.00 97.31 133 ARG A CA 1
ATOM 1034 C C . ARG A 1 133 ? 10.448 -12.318 -33.149 1.00 97.31 133 ARG A C 1
ATOM 1036 O O . ARG A 1 133 ? 10.000 -13.442 -33.053 1.00 97.31 133 ARG A O 1
ATOM 1043 N N . PHE A 1 134 ? 11.709 -11.997 -32.856 1.00 94.88 134 PHE A N 1
ATOM 1044 C CA . PHE A 1 134 ? 12.714 -12.993 -32.486 1.00 94.88 134 PHE A CA 1
ATOM 1045 C C . PHE A 1 134 ? 12.230 -13.912 -31.354 1.00 94.88 134 PHE A C 1
ATOM 1047 O O . PHE A 1 134 ? 12.271 -15.124 -31.500 1.00 94.88 134 PHE A O 1
ATOM 1054 N N . ALA A 1 135 ? 11.704 -13.349 -30.261 1.00 95.69 135 ALA A N 1
ATOM 1055 C CA . ALA A 1 135 ? 11.217 -14.144 -29.133 1.00 95.69 135 ALA A CA 1
ATOM 1056 C C . ALA A 1 135 ? 10.021 -15.049 -29.478 1.00 95.69 135 ALA A C 1
ATOM 1058 O O . ALA A 1 135 ? 9.893 -16.108 -28.881 1.00 95.69 135 ALA A O 1
ATOM 1059 N N . ASN A 1 136 ? 9.142 -14.632 -30.394 1.00 96.06 136 ASN A N 1
ATOM 1060 C CA . ASN A 1 136 ? 8.020 -15.459 -30.842 1.00 96.06 136 ASN A CA 1
ATOM 1061 C C . ASN A 1 136 ? 8.465 -16.524 -31.849 1.00 96.06 136 ASN A C 1
ATOM 1063 O O . ASN A 1 136 ? 7.998 -17.651 -31.767 1.00 96.06 136 ASN A O 1
ATOM 1067 N N . ASP A 1 137 ? 9.346 -16.157 -32.783 1.00 95.56 137 ASP A N 1
ATOM 1068 C CA . ASP A 1 137 ? 9.855 -17.047 -33.827 1.00 95.56 137 ASP A CA 1
ATOM 1069 C C . ASP A 1 137 ? 10.655 -18.213 -33.220 1.00 95.56 137 ASP A C 1
ATOM 1071 O O . ASP A 1 137 ? 10.629 -19.295 -33.785 1.00 95.56 137 ASP A O 1
ATOM 1075 N N . HIS A 1 138 ? 11.295 -17.992 -32.061 1.00 92.06 138 HIS A N 1
ATOM 1076 C CA . HIS A 1 138 ? 12.140 -18.970 -31.360 1.00 92.06 138 HIS A CA 1
ATOM 1077 C C . HIS A 1 138 ? 11.527 -19.453 -30.026 1.00 92.06 138 HIS A C 1
ATOM 1079 O O . HIS A 1 138 ? 12.242 -19.900 -29.131 1.00 92.06 138 HIS A O 1
ATOM 1085 N N . LEU A 1 139 ? 10.212 -19.284 -29.817 1.00 92.69 139 LEU A N 1
ATOM 1086 C CA . LEU A 1 139 ? 9.555 -19.642 -28.547 1.00 92.69 139 LEU A CA 1
ATOM 1087 C C . LEU A 1 139 ? 9.539 -21.159 -28.310 1.00 92.69 139 LEU A C 1
ATOM 1089 O O . LEU A 1 139 ? 9.696 -21.605 -27.175 1.00 92.69 139 LEU A O 1
ATOM 1093 N N . ASP A 1 140 ? 9.324 -21.909 -29.391 1.00 93.00 140 ASP A N 1
ATOM 1094 C CA . ASP A 1 140 ? 9.159 -23.364 -29.404 1.00 93.00 140 ASP A CA 1
ATOM 1095 C C . ASP A 1 140 ? 10.397 -24.077 -29.979 1.00 93.00 140 ASP A C 1
ATOM 1097 O O . ASP A 1 140 ? 10.335 -25.263 -30.309 1.00 93.00 140 ASP A O 1
ATOM 1101 N N . ASP A 1 141 ? 11.511 -23.353 -30.125 1.00 88.88 141 ASP A N 1
ATOM 1102 C CA . ASP A 1 141 ? 12.750 -23.921 -30.643 1.00 88.88 141 ASP A CA 1
ATOM 1103 C C . ASP A 1 141 ? 13.293 -24.985 -29.681 1.00 88.88 141 ASP A C 1
ATOM 1105 O O . ASP A 1 141 ? 13.292 -24.776 -28.459 1.00 88.88 141 ASP A O 1
ATOM 1109 N N . PRO A 1 142 ? 13.761 -26.126 -30.213 1.00 89.88 142 PRO A N 1
ATOM 1110 C CA . PRO A 1 142 ? 14.307 -27.197 -29.397 1.00 89.88 142 PRO A CA 1
ATOM 1111 C C . PRO A 1 142 ? 15.655 -26.770 -28.783 1.00 89.88 142 PRO A C 1
ATOM 1113 O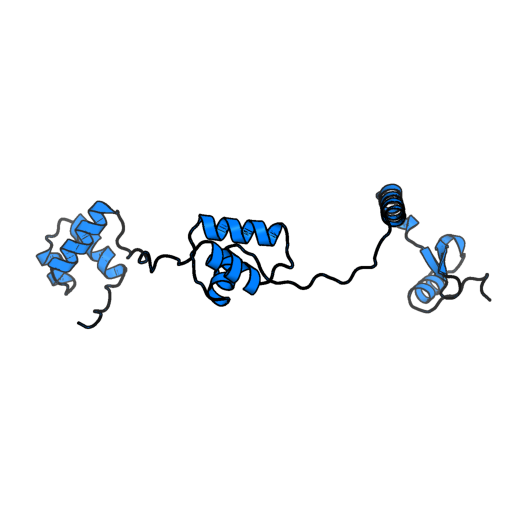 O . PRO A 1 142 ? 16.308 -25.846 -29.270 1.00 89.88 142 PRO A O 1
ATOM 1116 N N . GLU A 1 143 ? 16.069 -27.412 -27.687 1.00 84.31 143 GLU A N 1
ATOM 1117 C CA . GLU A 1 143 ? 17.273 -27.022 -26.930 1.00 84.31 143 GLU A CA 1
ATOM 1118 C C . GLU A 1 143 ? 18.539 -27.064 -27.801 1.00 84.31 143 GLU A C 1
ATOM 1120 O O . GLU A 1 143 ? 19.387 -26.180 -27.694 1.00 84.31 143 GLU A O 1
ATOM 1125 N N . GLU A 1 144 ? 18.596 -27.999 -28.752 1.00 82.06 144 GLU A N 1
ATOM 1126 C CA . GLU A 1 144 ? 19.693 -28.160 -29.709 1.00 82.06 144 GLU A CA 1
ATOM 1127 C C . GLU A 1 144 ? 19.906 -26.918 -30.600 1.00 82.06 144 GLU A C 1
ATOM 1129 O O . GLU A 1 144 ? 21.026 -26.633 -31.018 1.00 82.06 144 GLU A O 1
ATOM 1134 N N . GLU A 1 145 ? 18.863 -26.123 -30.867 1.00 80.06 145 GLU A N 1
ATOM 1135 C CA . GLU A 1 145 ? 18.979 -24.877 -31.647 1.00 80.06 145 GLU A CA 1
ATOM 1136 C C . GLU A 1 145 ? 19.716 -23.772 -30.861 1.00 80.06 145 GLU A C 1
ATOM 1138 O O . GLU A 1 145 ? 20.232 -22.808 -31.443 1.00 80.06 145 GLU A O 1
ATOM 1143 N N . TRP A 1 146 ? 19.800 -23.913 -29.536 1.00 82.69 146 TRP A N 1
ATOM 1144 C CA . TRP A 1 146 ? 20.508 -23.003 -28.637 1.00 82.69 146 TRP A CA 1
ATOM 1145 C C . TRP A 1 146 ? 21.928 -23.475 -28.293 1.00 82.69 146 TRP A C 1
ATOM 1147 O O . TRP A 1 146 ? 22.689 -22.683 -27.732 1.00 82.69 146 TRP A O 1
ATOM 1157 N N . GLU A 1 147 ? 22.316 -24.700 -28.677 1.00 84.12 147 GLU A N 1
ATOM 1158 C CA . GLU A 1 147 ? 23.679 -25.252 -28.558 1.00 84.12 147 GLU A CA 1
ATOM 1159 C C . GLU A 1 147 ? 24.621 -24.606 -29.588 1.00 84.12 147 GLU A C 1
ATOM 1161 O O . GLU A 1 147 ? 25.042 -25.181 -30.600 1.00 84.12 147 GLU A O 1
ATOM 1166 N N . LYS A 1 148 ? 24.900 -23.323 -29.351 1.00 85.00 148 LYS A N 1
ATOM 1167 C CA . LYS A 1 148 ? 25.743 -22.475 -30.185 1.00 85.00 148 LYS A CA 1
ATOM 1168 C C . LYS A 1 148 ? 26.858 -21.873 -29.349 1.00 85.00 148 LYS A C 1
ATOM 1170 O O . LYS A 1 148 ? 26.630 -21.379 -28.248 1.00 85.00 148 LYS A O 1
ATOM 1175 N N . ILE A 1 149 ? 28.041 -21.797 -29.940 1.00 86.06 149 ILE A N 1
ATOM 1176 C CA . ILE A 1 149 ? 29.197 -21.124 -29.357 1.00 86.06 149 ILE A CA 1
ATOM 1177 C C . ILE A 1 149 ? 29.460 -19.795 -30.067 1.00 86.06 149 ILE A C 1
ATOM 1179 O O . ILE A 1 149 ? 29.352 -19.693 -31.295 1.00 86.06 149 ILE A O 1
ATOM 1183 N N . GLN A 1 150 ? 29.771 -18.753 -29.296 1.00 88.62 150 GLN A N 1
ATOM 1184 C CA . GLN A 1 150 ? 30.078 -17.428 -29.826 1.00 88.62 150 GLN A CA 1
ATOM 1185 C C . GLN A 1 150 ? 31.591 -17.231 -29.937 1.00 88.62 150 GLN A C 1
ATOM 1187 O O . GLN A 1 150 ? 32.329 -17.492 -28.999 1.00 88.62 150 GLN A O 1
ATOM 1192 N N . CYS A 1 151 ? 32.053 -16.722 -31.078 1.00 87.94 151 CYS A N 1
ATOM 1193 C CA . CYS A 1 151 ? 33.433 -16.271 -31.246 1.00 87.94 151 CYS A CA 1
ATOM 1194 C C . CYS A 1 151 ? 33.654 -14.921 -30.550 1.00 87.94 151 CYS A C 1
ATOM 1196 O O . CYS A 1 151 ? 32.992 -13.944 -30.909 1.00 87.94 151 CYS A O 1
ATOM 1198 N N . ASP A 1 152 ? 34.644 -14.822 -29.664 1.00 87.50 152 ASP A N 1
ATOM 1199 C CA . ASP A 1 152 ? 34.964 -13.586 -28.934 1.00 87.50 152 ASP A CA 1
ATOM 1200 C C . ASP A 1 152 ? 35.476 -12.456 -29.838 1.00 87.50 152 ASP A C 1
ATOM 1202 O O . ASP A 1 152 ? 35.269 -11.277 -29.555 1.00 87.50 152 ASP A O 1
ATOM 1206 N N . LYS A 1 153 ? 36.141 -12.789 -30.953 1.00 89.06 153 LYS A N 1
ATOM 1207 C CA . LYS A 1 153 ? 36.729 -11.790 -31.864 1.00 89.06 153 LYS A CA 1
ATOM 1208 C C . LYS A 1 153 ? 35.742 -11.203 -32.875 1.00 89.06 153 LYS A C 1
ATOM 1210 O O . LYS A 1 153 ? 35.894 -10.042 -33.247 1.00 89.06 153 LYS A O 1
ATOM 1215 N N . CYS A 1 154 ? 34.765 -11.973 -33.361 1.00 90.31 154 CYS A N 1
ATOM 1216 C CA . CYS A 1 154 ? 33.809 -11.496 -34.379 1.00 90.31 154 CYS A CA 1
ATOM 1217 C C . CYS A 1 154 ? 32.339 -11.552 -33.965 1.00 90.31 154 CYS A C 1
ATOM 1219 O O . CYS A 1 154 ? 31.479 -11.218 -34.779 1.00 90.31 154 CYS A O 1
ATOM 1221 N N . GLU A 1 155 ? 32.053 -11.989 -32.738 1.00 86.31 155 GLU A N 1
ATOM 1222 C CA . GLU A 1 155 ? 30.717 -12.059 -32.137 1.00 86.31 155 GLU A CA 1
ATOM 1223 C C . GLU A 1 155 ? 29.721 -12.963 -32.891 1.00 86.31 155 GLU A C 1
ATOM 1225 O O . GLU A 1 155 ? 28.523 -12.960 -32.591 1.00 86.31 155 GLU A O 1
ATOM 1230 N N . ARG A 1 156 ? 30.193 -13.757 -33.863 1.00 87.06 156 ARG A N 1
ATOM 1231 C CA . ARG A 1 156 ? 29.372 -14.714 -34.617 1.00 87.06 156 ARG A CA 1
ATOM 1232 C C . ARG A 1 156 ? 29.119 -15.979 -33.806 1.00 87.06 156 ARG A C 1
ATOM 1234 O O . ARG A 1 156 ? 30.014 -16.456 -33.116 1.00 87.06 156 ARG A O 1
ATOM 1241 N N . TRP A 1 157 ? 27.917 -16.521 -33.966 1.00 87.75 157 TRP A N 1
ATOM 1242 C CA . TRP A 1 157 ? 27.465 -17.760 -33.341 1.00 87.75 157 TRP A CA 1
ATOM 1243 C C . TRP A 1 157 ? 27.580 -18.922 -34.324 1.00 87.75 157 TRP A C 1
ATOM 1245 O O . TRP A 1 157 ? 27.232 -18.774 -35.498 1.00 87.75 157 TRP A O 1
ATOM 1255 N N . PHE A 1 158 ? 28.053 -20.064 -33.841 1.00 86.31 158 PHE A N 1
ATOM 1256 C CA . PHE A 1 158 ? 28.264 -21.276 -34.625 1.00 86.31 158 PHE A CA 1
ATOM 1257 C C . PHE A 1 158 ? 27.593 -22.457 -33.930 1.00 86.31 158 PHE A C 1
ATOM 1259 O O . PHE A 1 158 ? 27.695 -22.573 -32.713 1.00 86.31 158 PHE A O 1
ATOM 1266 N N . HIS A 1 159 ? 26.928 -23.333 -34.688 1.00 83.50 159 HIS A N 1
ATOM 1267 C CA . HIS A 1 159 ? 26.445 -24.606 -34.148 1.00 83.50 159 HIS A CA 1
ATOM 1268 C C . HIS A 1 159 ? 27.632 -25.496 -33.797 1.00 83.50 159 HIS A C 1
ATOM 1270 O O . HIS A 1 159 ? 28.559 -25.625 -34.600 1.00 83.50 159 HIS A O 1
ATOM 1276 N N . GLU A 1 160 ? 27.560 -26.169 -32.657 1.00 81.31 160 GLU A N 1
ATOM 1277 C CA . GLU A 1 160 ? 28.618 -27.069 -32.184 1.00 81.31 160 GLU A CA 1
ATOM 1278 C C . GLU A 1 160 ? 28.900 -28.194 -33.183 1.00 81.31 160 GLU A C 1
ATOM 1280 O O . GLU A 1 160 ? 30.045 -28.436 -33.564 1.00 81.31 160 GLU A O 1
ATOM 1285 N N . GLN A 1 161 ? 27.837 -28.776 -33.742 1.00 78.25 161 GLN A N 1
ATOM 1286 C CA . GLN A 1 161 ? 27.919 -29.818 -34.769 1.00 78.25 161 GLN A CA 1
ATOM 1287 C C . GLN A 1 161 ? 28.591 -29.339 -36.068 1.00 78.25 161 GLN A C 1
ATOM 1289 O O . GLN A 1 161 ? 29.174 -30.139 -36.797 1.00 78.25 161 GLN A O 1
ATOM 1294 N N . CYS A 1 162 ? 28.525 -28.039 -36.383 1.00 82.25 162 CYS A N 1
ATOM 1295 C CA . CYS A 1 162 ? 29.130 -27.482 -37.595 1.00 82.25 162 CYS A CA 1
ATOM 1296 C C . CYS A 1 162 ? 30.629 -27.192 -37.447 1.00 82.25 162 CYS A C 1
ATOM 1298 O O . CYS A 1 162 ? 31.291 -26.962 -38.459 1.00 82.25 162 CYS A O 1
ATOM 1300 N N . LEU A 1 163 ? 31.162 -27.172 -36.222 1.00 80.06 163 LEU A N 1
ATOM 1301 C CA . LEU A 1 163 ? 32.571 -26.871 -35.969 1.00 80.06 163 LEU A CA 1
ATOM 1302 C C . LEU A 1 163 ? 33.481 -28.090 -36.118 1.00 80.06 163 LEU A C 1
ATOM 1304 O O . LEU A 1 163 ? 34.677 -27.916 -36.339 1.00 80.06 163 LEU A O 1
ATOM 1308 N N . GLY A 1 164 ? 32.929 -29.306 -36.037 1.00 78.75 164 GLY A N 1
ATOM 1309 C CA . GLY A 1 164 ? 33.706 -30.545 -36.140 1.00 78.75 164 GLY A CA 1
ATOM 1310 C C . GLY A 1 164 ? 34.761 -30.703 -35.039 1.00 78.75 164 GLY A C 1
ATOM 1311 O O . GLY A 1 164 ? 35.740 -31.415 -35.246 1.00 78.75 164 GLY A O 1
ATOM 1312 N N . MET A 1 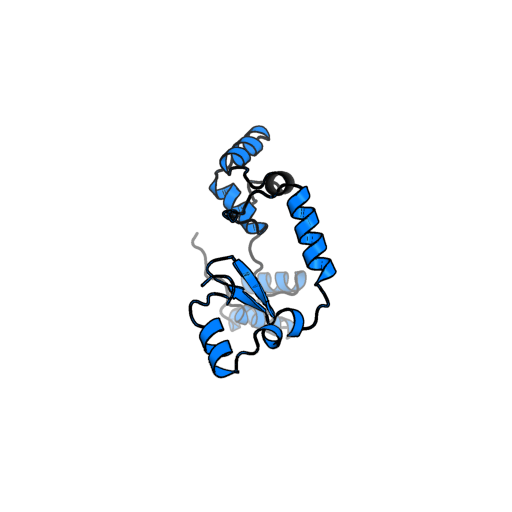165 ? 34.578 -30.007 -33.915 1.00 79.25 165 MET A N 1
ATOM 1313 C CA . MET A 1 165 ? 35.396 -30.113 -32.706 1.00 79.25 165 MET A CA 1
ATOM 1314 C C . MET A 1 165 ? 34.960 -31.344 -31.906 1.00 79.25 165 MET A C 1
ATOM 1316 O O . MET A 1 165 ? 33.805 -31.771 -32.006 1.00 79.25 165 MET A O 1
ATOM 1320 N N . ASP A 1 166 ? 35.875 -31.932 -31.140 1.00 83.75 166 ASP A N 1
ATOM 1321 C CA . ASP A 1 166 ? 35.508 -32.989 -30.202 1.00 83.75 166 ASP A CA 1
ATOM 1322 C C . ASP A 1 166 ? 34.816 -32.409 -28.953 1.00 83.75 166 ASP A C 1
ATOM 1324 O O . ASP A 1 166 ? 34.688 -31.195 -28.779 1.00 83.75 166 ASP A O 1
ATOM 1328 N N . THR A 1 167 ? 34.277 -33.285 -28.104 1.00 82.38 167 THR A N 1
ATOM 1329 C CA . THR A 1 167 ? 33.521 -32.862 -26.916 1.00 82.38 167 THR A CA 1
ATOM 1330 C C . THR A 1 167 ? 34.393 -32.130 -25.898 1.00 82.38 167 THR A C 1
ATOM 1332 O O . THR A 1 167 ? 33.895 -31.224 -25.241 1.00 82.38 167 THR A O 1
ATOM 1335 N N . GLU A 1 168 ? 35.677 -32.487 -25.789 1.00 83.81 168 GLU A N 1
ATOM 1336 C CA . GLU A 1 168 ? 36.617 -31.841 -24.863 1.00 83.81 168 GLU A CA 1
ATOM 1337 C C . GLU A 1 168 ? 36.953 -30.419 -25.337 1.00 83.81 168 GLU A C 1
ATOM 1339 O O . GLU A 1 168 ? 36.892 -29.471 -24.555 1.00 83.81 168 GLU A O 1
ATOM 1344 N N . ASP A 1 169 ? 37.203 -30.243 -26.635 1.00 81.69 169 ASP A N 1
ATOM 1345 C CA . ASP A 1 169 ? 37.451 -28.947 -27.261 1.00 81.69 169 ASP A CA 1
ATOM 1346 C C . ASP A 1 169 ? 36.223 -28.025 -27.177 1.00 81.69 169 ASP A C 1
ATOM 1348 O O . ASP A 1 169 ? 36.365 -26.814 -26.993 1.00 81.69 169 ASP A O 1
ATOM 1352 N N . LEU A 1 170 ? 35.006 -28.572 -27.309 1.00 82.12 170 LEU A N 1
ATOM 1353 C CA . LEU A 1 170 ? 33.758 -27.815 -27.149 1.00 82.12 170 LEU A CA 1
ATOM 1354 C C . LEU A 1 170 ? 33.525 -27.381 -25.698 1.00 82.12 170 LEU A C 1
ATOM 1356 O O . LEU A 1 170 ? 33.129 -26.237 -25.465 1.00 82.12 170 LEU A O 1
ATOM 1360 N N . GLU A 1 171 ? 33.770 -28.263 -24.728 1.00 83.06 171 GLU A N 1
ATOM 1361 C CA . GLU A 1 171 ? 33.698 -27.926 -23.301 1.00 83.06 171 GLU A CA 1
ATOM 1362 C C . GLU A 1 171 ? 34.714 -26.834 -22.951 1.00 83.06 171 GLU A C 1
ATOM 1364 O O . GLU A 1 171 ? 34.336 -25.811 -22.377 1.00 83.06 171 GLU A O 1
ATOM 1369 N N . GLN A 1 172 ? 35.961 -26.974 -23.410 1.00 84.94 172 GLN A N 1
ATOM 1370 C CA . GLN A 1 172 ? 36.994 -25.957 -23.229 1.00 84.94 172 GLN A CA 1
ATOM 1371 C C . GLN A 1 172 ? 36.578 -24.616 -23.843 1.00 84.94 172 GLN A C 1
ATOM 1373 O O . GLN A 1 172 ? 36.736 -23.569 -23.225 1.00 84.94 172 GLN A O 1
ATOM 1378 N N . ALA A 1 173 ? 36.017 -24.631 -25.051 1.00 83.06 173 ALA A N 1
ATOM 1379 C CA . ALA A 1 173 ? 35.613 -23.421 -25.751 1.00 83.06 173 ALA A CA 1
ATOM 1380 C C . ALA A 1 173 ? 34.386 -22.730 -25.118 1.00 83.06 173 ALA A C 1
ATOM 1382 O O . ALA A 1 173 ? 34.219 -21.521 -25.269 1.00 83.06 173 ALA A O 1
ATOM 1383 N N . ARG A 1 174 ? 33.524 -23.472 -24.410 1.00 80.06 174 ARG A N 1
ATOM 1384 C CA . ARG A 1 174 ? 32.414 -22.904 -23.622 1.00 80.06 174 ARG A CA 1
ATOM 1385 C C . ARG A 1 174 ? 32.900 -22.262 -22.317 1.00 80.06 174 ARG A C 1
ATOM 1387 O O . ARG A 1 174 ? 32.263 -21.323 -21.837 1.00 80.06 174 ARG A O 1
ATOM 1394 N N . GLU A 1 175 ? 33.975 -22.782 -21.729 1.00 83.31 175 GLU A N 1
ATOM 1395 C CA . GLU A 1 175 ? 34.527 -22.297 -20.457 1.00 83.31 175 GLU A CA 1
ATOM 1396 C C . GLU A 1 175 ? 35.551 -21.163 -20.629 1.00 83.31 175 GLU A C 1
ATOM 1398 O O . GLU A 1 175 ? 35.597 -20.252 -19.798 1.00 83.31 175 GLU A O 1
ATOM 1403 N N . ASP A 1 176 ? 36.319 -21.185 -21.719 1.00 84.88 176 ASP A N 1
ATOM 1404 C CA . ASP A 1 176 ? 37.385 -20.230 -22.023 1.00 84.88 176 ASP A CA 1
ATOM 1405 C C . ASP A 1 176 ? 37.085 -19.347 -23.239 1.00 84.88 176 ASP A C 1
ATOM 1407 O O . ASP A 1 176 ? 36.098 -19.506 -23.951 1.00 84.88 176 ASP A O 1
ATOM 1411 N N . SER A 1 177 ? 37.975 -18.383 -23.495 1.00 84.69 177 SER A N 1
ATOM 1412 C CA . SER A 1 177 ? 37.882 -17.544 -24.684 1.00 84.69 177 SER A CA 1
ATOM 1413 C C . SER A 1 177 ? 38.088 -18.356 -25.963 1.00 84.69 177 SER A C 1
ATOM 1415 O O . SER A 1 177 ? 39.151 -18.964 -26.140 1.00 84.69 177 SER A O 1
ATOM 1417 N N . TRP A 1 178 ? 37.136 -18.290 -26.890 1.00 87.94 178 TRP A N 1
ATOM 1418 C CA . TRP A 1 178 ? 37.178 -19.030 -28.148 1.00 87.94 178 TRP A CA 1
ATOM 1419 C C . TRP A 1 178 ? 37.085 -18.105 -29.363 1.00 87.94 178 TRP A C 1
ATOM 1421 O O . TRP A 1 178 ? 36.257 -17.197 -29.446 1.00 87.94 178 TRP A O 1
ATOM 1431 N N . ASN A 1 179 ? 37.933 -18.368 -30.359 1.00 87.00 179 ASN A N 1
ATOM 1432 C CA . ASN A 1 179 ? 37.930 -17.666 -31.636 1.00 87.00 179 ASN A CA 1
ATOM 1433 C C . ASN A 1 179 ? 37.648 -18.648 -32.768 1.00 87.00 179 ASN A C 1
ATOM 1435 O O . ASN A 1 179 ? 38.319 -19.668 -32.896 1.00 87.00 179 ASN A O 1
ATOM 1439 N N . CYS A 1 180 ? 36.694 -18.309 -33.634 1.00 85.00 180 CYS A N 1
ATOM 1440 C CA . CYS A 1 180 ? 36.374 -19.155 -34.777 1.00 85.00 180 CYS A CA 1
ATOM 1441 C C . CYS A 1 180 ? 37.537 -19.245 -35.777 1.00 85.00 180 CYS A C 1
ATOM 1443 O O . CYS A 1 180 ? 38.362 -18.336 -35.895 1.00 85.00 180 CYS A O 1
ATOM 1445 N N . CYS A 1 181 ? 37.531 -20.307 -36.582 1.00 81.44 181 CYS A N 1
ATOM 1446 C CA . CYS A 1 181 ? 38.528 -20.583 -37.620 1.00 81.44 181 CYS A CA 1
ATOM 1447 C C . CYS A 1 181 ? 38.648 -19.494 -38.705 1.00 81.44 181 CYS A C 1
ATOM 1449 O O . CYS A 1 181 ? 39.641 -19.446 -39.422 1.00 81.44 181 CYS A O 1
ATOM 1451 N N . LEU A 1 182 ? 37.658 -18.601 -38.821 1.00 81.75 182 LEU A N 1
ATOM 1452 C CA . LEU A 1 182 ? 37.679 -17.451 -39.735 1.00 81.75 182 LEU A CA 1
ATOM 1453 C C . LEU A 1 182 ? 38.359 -16.215 -39.131 1.00 81.75 182 LEU A C 1
ATOM 1455 O O . LEU A 1 182 ? 38.561 -15.217 -39.820 1.00 81.75 182 LEU A O 1
ATOM 1459 N N . CYS A 1 183 ? 38.649 -16.253 -37.833 1.00 82.12 183 CYS A N 1
ATOM 1460 C CA . CYS A 1 183 ? 39.197 -15.150 -37.060 1.00 82.12 183 CYS A CA 1
ATOM 1461 C C . CYS A 1 183 ? 40.638 -15.391 -36.612 1.00 82.12 183 CYS A C 1
ATOM 1463 O O . CYS A 1 183 ? 41.085 -14.672 -35.718 1.00 82.12 183 CYS A O 1
ATOM 1465 N N . THR A 1 184 ? 41.358 -16.332 -37.233 1.00 66.12 184 THR A N 1
ATOM 1466 C CA . THR A 1 184 ? 42.822 -16.450 -37.108 1.00 66.12 184 THR A CA 1
ATOM 1467 C C . THR A 1 184 ? 43.487 -15.093 -37.310 1.00 66.12 184 THR A C 1
ATOM 1469 O O . THR A 1 184 ? 43.242 -14.480 -38.373 1.00 66.12 184 THR A O 1
#

Sequence (184 aa):
MGKTKELSKDIRDKMVDLHKAGMGYRTIGKQLGEKATTVGAIIRKWKKFKTTVNLPRSGPPCKISPRGASMIIRKVRDQPRTTRQDLVNDLKRAGTTVSKKTISNTLRRHGLKSCSARKVPLLKPAHVQARLRFANDHLDDPEEEWEKIQCDKCERWFHEQCLGMDTEDLEQAREDSWNCCLCT

Mean predicted aligned error: 11.2 Å

InterPro domains:
  IPR002492 Transposase, Tc1-like [PF01498] (70-140)
  IPR009057 Homedomain-like superfamily [SSF46689] (4-111)
  IPR011011 Zinc finger, FYVE/PHD-type [SSF57903] (146-184)
  IPR013083 Zinc finger, RING/FYVE/PHD-type [G3DSA:3.30.40.10] (79-184)
  IPR019787 Zinc finger, PHD-finger [PF00628] (144-183)
  IPR036388 Winged helix-like DNA-binding domain superfamily [G3DSA:1.10.10.10] (1-54)
  IPR057667 Sleeping Beauty transposase, HTH domain [PF25787] (1-52)

Solvent-accessible surface area (backbone atoms only — not comparable to full-atom values): 11543 Å² total; per-residue (Å²): 135,81,87,74,84,78,82,54,65,66,61,47,49,50,54,48,53,46,42,73,72,69,51,54,50,63,59,53,10,64,77,71,77,42,57,37,68,58,47,49,50,51,48,52,43,26,75,75,67,76,43,76,70,82,75,82,74,88,68,81,82,70,90,65,48,73,67,57,47,51,53,52,54,50,49,42,69,79,37,75,81,65,49,62,65,57,57,36,51,53,35,40,74,72,75,41,86,64,54,61,64,58,52,53,52,51,39,46,76,70,73,49,74,93,77,81,81,80,90,72,84,90,73,52,72,68,54,52,51,53,53,50,47,52,53,62,78,53,63,84,60,57,73,74,80,66,51,53,49,62,19,74,84,75,70,48,73,41,50,54,83,79,66,74,61,54,72,66,59,49,53,49,42,73,77,44,95,31,66,48,91,89,67,117

Foldseek 3Di:
DDDDDDDDLVLLVQLQVVVVVVDQLVVSCVVSVHDSVVSVVQNVCCVVPVDSDDDPDPDDDQLQDPVLLVVLVVCCVVPVPDDLVNSQVVVVVVVRHDDSVSSVVSCVVVVHDDDDDDDDDDDDPVRVVVVVCVCVVCVPPDVQVVCWAAAPQPRDTDRPVVQPDDPVVSVCSVVDHHHHPVRD

Organism: Synaphobranchus kaupii (NCBI:txid118154)

pLDDT: mean 90.7, std 7.32, range [48.62, 97.5]

Radius of gyration: 35.99 Å; Cα contacts (8 Å, |Δi|>4): 116; chains: 1; bounding box: 70×56×86 Å

Secondary structure (DSSP, 8-state):
-PPPPPPPHHHHHHHHHHHHTT--HHHHHHHHT--HHHHHHHHHHHHHHS--SPPPP--SPPSS-HHHHHHHHHHHHH-TT--HHHHHHHHHHTT----HHHHHHHHHHTT----PPPP-----HHHHHHHHHHHHHTSS--GGGG-EEE-TTT--EEEHHHHT--HHHHHHHHHS----TT--